Protein AF-X0SG18-F1 (afdb_monomer_lite)

Secondary structure (DSSP, 8-state):
-BPP-EEEEETTS-B-SEEEEEE--TT--BSSSSS-EEEEEEESTT-S-BPPBEEEEEEEE-SSS-S-SHHHHTT-EEEEEEEESTTS-PPP---SSPEE-BTTB-EEE--B-TT-EEEEEEEE---TT-----EEEEEEEEEEEPTTS-GGGT-TT--S-----SSSS--------TT-EEEE-SEEEE-STT-EEEESSEEEETTTTEEE-

Structure (mmCIF, N/CA/C/O backbone):
data_AF-X0SG18-F1
#
_entry.id   AF-X0SG18-F1
#
loop_
_atom_site.group_PDB
_atom_site.id
_atom_site.type_symbol
_atom_site.label_atom_id
_atom_site.label_alt_id
_atom_site.label_comp_id
_atom_site.label_asym_id
_atom_site.label_entity_id
_atom_site.label_seq_id
_atom_site.pdbx_PDB_ins_code
_atom_site.Cartn_x
_atom_site.Cartn_y
_atom_site.Cartn_z
_atom_site.occupancy
_atom_site.B_iso_or_equiv
_atom_site.auth_seq_id
_atom_site.auth_comp_id
_atom_site.auth_asym_id
_atom_site.auth_atom_id
_atom_site.pdbx_PDB_model_num
ATOM 1 N N . MET A 1 1 ? 12.700 -3.334 -23.159 1.00 61.75 1 MET A N 1
ATOM 2 C CA . MET A 1 1 ? 12.703 -3.306 -21.681 1.00 61.75 1 MET A CA 1
ATOM 3 C C . MET A 1 1 ? 11.422 -3.946 -21.188 1.00 61.75 1 MET A C 1
ATOM 5 O O . MET A 1 1 ? 10.389 -3.729 -21.818 1.00 61.75 1 MET A O 1
ATOM 9 N N . ALA A 1 2 ? 11.505 -4.768 -20.142 1.00 72.25 2 ALA A N 1
ATOM 10 C CA . ALA A 1 2 ? 10.365 -5.511 -19.614 1.00 72.25 2 ALA A CA 1
ATOM 11 C C . ALA A 1 2 ? 9.406 -4.600 -18.829 1.00 72.25 2 ALA A C 1
ATOM 13 O O . ALA A 1 2 ? 9.778 -3.511 -18.385 1.00 72.25 2 ALA A O 1
ATOM 14 N N . LEU A 1 3 ? 8.152 -5.031 -18.673 1.00 77.12 3 LEU A N 1
ATOM 15 C CA . LEU A 1 3 ? 7.194 -4.345 -17.804 1.00 77.12 3 LEU A CA 1
ATOM 16 C C . LEU A 1 3 ? 7.728 -4.284 -16.359 1.00 77.12 3 LEU A C 1
ATOM 18 O O . LEU A 1 3 ? 8.511 -5.157 -15.977 1.00 77.12 3 LEU A O 1
ATOM 22 N N . PRO A 1 4 ? 7.323 -3.280 -15.560 1.00 79.88 4 PRO A N 1
ATOM 23 C CA . PRO A 1 4 ? 7.651 -3.248 -14.144 1.00 79.88 4 PRO A CA 1
ATOM 24 C C . PRO A 1 4 ? 7.144 -4.507 -13.437 1.00 79.88 4 PRO A C 1
ATOM 26 O O . PRO A 1 4 ? 6.077 -5.026 -13.776 1.00 79.88 4 PRO A O 1
ATOM 29 N N . ILE A 1 5 ? 7.904 -4.990 -12.455 1.00 85.94 5 ILE A N 1
ATOM 30 C CA . ILE A 1 5 ? 7.612 -6.240 -11.738 1.00 85.94 5 ILE A CA 1
ATOM 31 C C . ILE A 1 5 ? 7.475 -5.910 -10.249 1.00 85.94 5 ILE A C 1
ATOM 33 O O . ILE A 1 5 ? 8.428 -6.095 -9.485 1.00 85.94 5 ILE A O 1
ATOM 37 N N . PRO A 1 6 ? 6.325 -5.355 -9.831 1.00 87.75 6 PRO A N 1
ATOM 38 C CA . PRO A 1 6 ? 6.132 -4.938 -8.457 1.00 87.75 6 PRO A CA 1
ATOM 39 C C . PRO A 1 6 ? 5.965 -6.148 -7.537 1.00 87.75 6 PRO A C 1
ATOM 41 O O . PRO A 1 6 ? 5.190 -7.060 -7.826 1.00 87.75 6 PRO A O 1
ATOM 44 N N . ALA A 1 7 ? 6.653 -6.134 -6.401 1.00 89.75 7 ALA A N 1
ATOM 45 C CA . ALA A 1 7 ? 6.453 -7.122 -5.349 1.00 89.75 7 ALA A CA 1
ATOM 46 C C . ALA A 1 7 ? 6.804 -6.542 -3.978 1.00 89.75 7 ALA A C 1
ATOM 48 O O . ALA A 1 7 ? 7.758 -5.773 -3.832 1.00 89.75 7 ALA A O 1
ATOM 49 N N . PHE A 1 8 ? 6.030 -6.927 -2.967 1.00 93.44 8 PHE A N 1
ATOM 50 C CA . PHE A 1 8 ? 6.293 -6.550 -1.587 1.00 93.44 8 PHE A CA 1
ATOM 51 C C . PHE A 1 8 ? 7.162 -7.599 -0.903 1.00 93.44 8 PHE A C 1
ATOM 53 O O . PHE A 1 8 ? 7.010 -8.801 -1.124 1.00 93.44 8 PHE A O 1
ATOM 60 N N . TYR A 1 9 ? 8.057 -7.126 -0.047 1.00 94.50 9 TYR A N 1
ATOM 61 C CA . TYR A 1 9 ? 8.973 -7.948 0.723 1.00 94.50 9 TYR A CA 1
ATOM 62 C C . TYR A 1 9 ? 9.027 -7.480 2.171 1.00 94.50 9 TYR A C 1
ATOM 64 O O . TYR A 1 9 ? 8.959 -6.284 2.463 1.00 94.50 9 TYR A O 1
ATOM 72 N N . THR A 1 10 ? 9.222 -8.419 3.088 1.00 94.56 10 THR A N 1
ATOM 73 C CA . THR A 1 10 ? 9.660 -8.106 4.447 1.00 94.56 10 THR A CA 1
ATOM 74 C C . THR A 1 10 ? 11.052 -7.468 4.412 1.00 94.56 10 THR A C 1
ATOM 76 O O . THR A 1 10 ? 11.812 -7.611 3.450 1.00 94.56 10 THR A O 1
ATOM 79 N N . THR A 1 11 ? 11.450 -6.810 5.498 1.00 89.94 11 THR A N 1
ATOM 80 C CA . THR A 1 11 ? 12.815 -6.267 5.637 1.00 89.94 11 THR A CA 1
ATOM 81 C C . THR A 1 11 ? 13.903 -7.348 5.620 1.00 89.94 11 THR A C 1
ATOM 83 O O . THR A 1 11 ? 15.059 -7.048 5.327 1.00 89.94 11 THR A O 1
ATOM 86 N N . THR A 1 12 ? 13.530 -8.606 5.878 1.00 90.75 12 THR A N 1
ATOM 87 C CA . THR A 1 12 ? 14.398 -9.790 5.800 1.00 90.75 12 THR A CA 1
ATOM 88 C C . THR A 1 12 ? 14.463 -10.425 4.406 1.00 90.75 12 THR A C 1
ATOM 90 O O . THR A 1 12 ? 15.238 -11.357 4.214 1.00 90.75 12 THR A O 1
ATOM 93 N N . GLY A 1 13 ? 13.688 -9.932 3.433 1.00 88.94 13 GLY A N 1
ATOM 94 C CA . GLY A 1 13 ? 13.724 -10.396 2.042 1.00 88.94 13 GLY A CA 1
ATOM 95 C C . GLY A 1 13 ? 12.763 -11.538 1.700 1.00 88.94 13 GLY A C 1
ATOM 96 O O . GLY A 1 13 ? 12.881 -12.113 0.621 1.00 88.94 13 GLY A O 1
ATOM 97 N N . ALA A 1 14 ? 11.803 -11.868 2.568 1.00 92.12 14 ALA A N 1
ATOM 98 C CA . ALA A 1 14 ? 10.721 -12.793 2.226 1.00 92.12 14 ALA A CA 1
ATOM 99 C C . ALA A 1 14 ? 9.610 -12.055 1.466 1.00 92.12 14 ALA A C 1
ATOM 101 O O . ALA A 1 14 ? 9.321 -10.905 1.787 1.00 92.12 14 ALA A O 1
ATOM 102 N N . ILE A 1 15 ? 8.979 -12.703 0.482 1.00 90.88 15 ILE A N 1
ATOM 103 C CA . ILE A 1 15 ? 7.820 -12.132 -0.222 1.00 90.88 15 ILE A CA 1
ATOM 104 C C . ILE A 1 15 ? 6.680 -11.923 0.782 1.00 90.88 15 ILE A C 1
ATOM 106 O O . ILE A 1 15 ? 6.397 -12.799 1.597 1.00 90.88 15 ILE A O 1
ATOM 110 N N . LEU A 1 16 ? 6.032 -10.764 0.708 1.00 90.00 16 LEU A N 1
ATOM 111 C CA . LEU A 1 16 ? 4.921 -10.372 1.566 1.00 90.00 16 LEU A CA 1
ATOM 112 C C . LEU A 1 16 ? 3.663 -10.173 0.713 1.00 90.00 16 LEU A C 1
ATOM 114 O O . LEU A 1 16 ? 3.532 -9.165 0.033 1.00 90.00 16 LEU A O 1
ATOM 118 N N . THR A 1 17 ? 2.727 -11.115 0.737 1.00 82.38 17 THR A N 1
ATOM 119 C CA . THR A 1 17 ? 1.429 -10.972 0.046 1.00 82.38 17 THR A CA 1
ATOM 120 C C . THR A 1 17 ? 0.312 -10.533 0.985 1.00 82.38 17 THR A C 1
ATOM 122 O O . THR A 1 17 ? -0.617 -9.848 0.564 1.00 82.38 17 THR A O 1
ATOM 125 N N . GLU A 1 18 ? 0.440 -10.884 2.260 1.00 86.38 18 GLU A N 1
ATOM 126 C CA . GLU A 1 18 ? -0.589 -10.745 3.283 1.00 86.38 18 GLU A CA 1
ATOM 127 C C . GLU A 1 18 ? 0.026 -10.310 4.608 1.00 86.38 18 GLU A C 1
ATOM 129 O O . GLU A 1 18 ? 1.188 -10.613 4.910 1.00 86.38 18 GLU A O 1
ATOM 134 N N . LYS A 1 19 ? -0.755 -9.582 5.40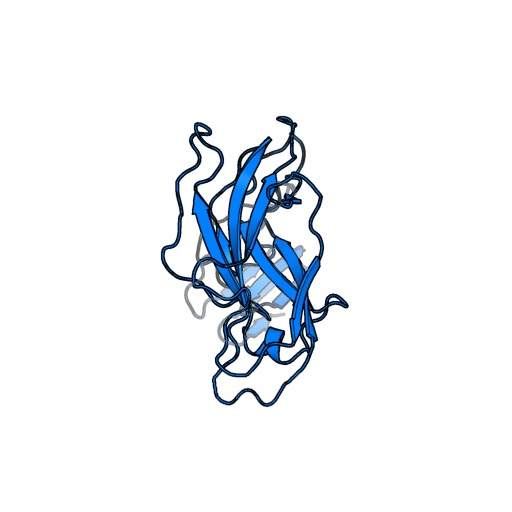5 1.00 89.75 19 LYS A N 1
ATOM 135 C CA . LYS A 1 19 ? -0.358 -9.148 6.733 1.00 89.75 19 LYS A CA 1
ATOM 136 C C . LYS A 1 19 ? -1.507 -9.280 7.727 1.00 89.75 19 LYS A C 1
ATOM 138 O O . LYS A 1 19 ? -2.531 -8.624 7.603 1.00 89.75 19 LYS A O 1
ATOM 143 N N . VAL A 1 20 ? -1.232 -10.022 8.798 1.00 90.75 20 VAL A N 1
ATOM 144 C CA . VAL A 1 20 ? -2.095 -10.142 9.977 1.00 90.75 20 VAL A CA 1
ATOM 145 C C . VAL A 1 20 ? -1.601 -9.210 11.086 1.00 90.75 20 VAL A C 1
ATOM 147 O O . VAL A 1 20 ? -0.421 -9.252 11.470 1.00 90.75 20 VAL A O 1
ATOM 150 N N . PHE A 1 21 ? -2.492 -8.367 11.610 1.00 87.12 21 PHE A N 1
ATOM 151 C CA . PHE A 1 21 ? -2.275 -7.583 12.832 1.00 87.12 21 PHE A CA 1
ATOM 152 C C . PHE A 1 21 ? -2.919 -8.203 14.081 1.00 87.12 21 PHE A C 1
ATOM 154 O O . PHE A 1 21 ? -2.595 -7.770 15.189 1.00 87.12 21 PHE A O 1
ATOM 161 N N . GLY A 1 22 ? -3.729 -9.253 13.919 1.00 84.94 22 GLY A N 1
ATOM 162 C CA . GLY A 1 22 ? -4.434 -9.911 15.020 1.00 84.94 22 GLY A CA 1
ATOM 163 C C . GLY A 1 22 ? -5.643 -9.098 15.476 1.00 84.94 22 GLY A C 1
ATOM 164 O O . GLY A 1 22 ? -6.079 -8.189 14.771 1.00 84.94 22 GLY A O 1
ATOM 165 N N . SER A 1 23 ? -6.162 -9.409 16.663 1.00 85.56 23 SER A N 1
ATOM 166 C CA . SER A 1 23 ? -7.215 -8.615 17.301 1.00 85.56 23 SER A CA 1
ATOM 167 C C . SER A 1 23 ? -6.719 -7.205 17.624 1.00 85.56 23 SER A C 1
ATOM 169 O O . SER A 1 23 ? -5.645 -7.021 18.221 1.00 85.56 23 SER A O 1
ATOM 171 N N . VAL A 1 24 ? -7.506 -6.206 17.233 1.00 84.56 24 VAL A N 1
ATOM 172 C CA . VAL A 1 24 ? -7.205 -4.788 17.441 1.00 84.56 24 VAL A CA 1
ATOM 173 C C . VAL A 1 24 ? -8.354 -4.146 18.201 1.00 84.56 24 VAL A C 1
ATOM 175 O O . VA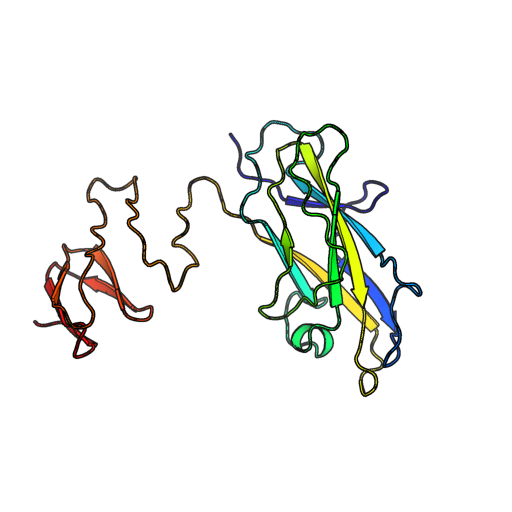L A 1 24 ? -9.486 -4.171 17.742 1.00 84.56 24 VAL A O 1
ATOM 178 N N . GLN A 1 25 ? -8.058 -3.552 19.357 1.00 86.25 25 GLN A N 1
ATOM 179 C CA . GLN A 1 25 ? -9.067 -2.852 20.147 1.00 86.25 25 GLN A CA 1
ATOM 180 C C . GLN A 1 25 ? -9.339 -1.456 19.582 1.00 86.25 25 GLN A C 1
ATOM 182 O O . GLN A 1 25 ? -8.444 -0.809 19.032 1.00 86.25 25 GLN A O 1
ATOM 187 N N . ALA A 1 26 ? -10.561 -0.965 19.779 1.00 88.19 26 ALA A N 1
ATOM 188 C CA . ALA A 1 26 ? -10.957 0.387 19.405 1.00 88.19 26 ALA A CA 1
ATOM 189 C C . ALA A 1 26 ? -9.987 1.443 19.967 1.00 88.19 26 ALA A C 1
ATOM 191 O O . ALA A 1 26 ? -9.642 1.439 21.150 1.00 88.19 26 ALA A O 1
ATOM 192 N N . GLY A 1 27 ? -9.534 2.357 19.108 1.00 86.56 27 GLY A N 1
ATOM 193 C CA . GLY A 1 27 ? -8.576 3.404 19.467 1.00 86.56 27 GLY A CA 1
ATOM 194 C C . GLY A 1 27 ? -7.129 2.941 19.697 1.00 86.56 27 GLY A C 1
ATOM 195 O O . GLY A 1 27 ? -6.267 3.792 19.935 1.00 86.56 27 GLY A O 1
ATOM 196 N N . GLU A 1 28 ? -6.822 1.642 19.610 1.00 87.56 28 GLU A 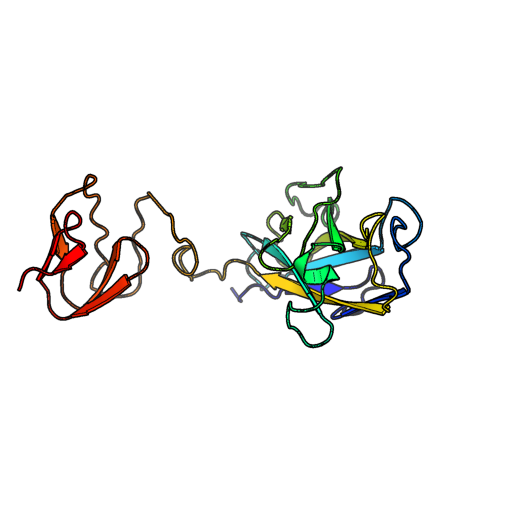N 1
ATOM 197 C CA . GLU A 1 28 ? -5.455 1.134 19.748 1.00 87.56 28 GLU A CA 1
ATOM 198 C C . GLU A 1 28 ? -4.741 0.971 18.406 1.00 87.56 28 GLU A C 1
ATOM 200 O O . GLU A 1 28 ? -5.278 0.436 17.443 1.00 87.56 28 GLU A O 1
ATOM 205 N N . TYR A 1 29 ? -3.461 1.345 18.360 1.00 88.38 29 TYR A N 1
ATOM 206 C CA . TYR A 1 29 ? -2.627 1.102 17.185 1.00 88.38 29 TYR A CA 1
ATOM 207 C C . TYR A 1 29 ? -2.024 -0.305 17.194 1.00 88.38 29 TYR A C 1
ATOM 209 O O . TYR A 1 29 ? -1.495 -0.761 18.215 1.00 88.38 29 TYR A O 1
ATOM 217 N N . LYS A 1 30 ? -1.985 -0.950 16.022 1.00 89.31 30 LYS A N 1
ATOM 218 C CA . LYS A 1 30 ? -1.178 -2.161 15.792 1.00 89.31 30 LYS A CA 1
ATOM 219 C C . LYS A 1 30 ? -0.231 -1.982 14.602 1.00 89.31 30 LYS A C 1
ATOM 221 O O . LYS A 1 30 ? -0.674 -1.531 13.549 1.00 89.31 30 LYS A O 1
ATOM 226 N N . PRO A 1 31 ? 1.056 -2.356 14.723 1.00 88.00 31 PRO A N 1
ATOM 227 C CA . PRO A 1 31 ? 1.735 -2.760 15.957 1.00 88.00 31 PRO A CA 1
ATOM 228 C C . PRO A 1 31 ? 1.743 -1.630 16.999 1.00 88.00 31 PRO A C 1
ATOM 230 O O . PRO A 1 31 ? 1.627 -0.458 16.647 1.00 88.00 31 PRO A O 1
ATOM 233 N N . ALA A 1 32 ? 1.868 -1.991 18.279 1.00 77.75 32 ALA A N 1
ATOM 234 C CA . ALA A 1 32 ? 1.930 -1.010 19.358 1.00 77.75 32 ALA A CA 1
ATOM 235 C C . ALA A 1 32 ? 3.154 -0.095 19.170 1.00 77.75 32 ALA A C 1
ATOM 237 O O . ALA A 1 32 ? 4.277 -0.570 18.998 1.00 77.75 32 ALA A O 1
ATOM 238 N N . GLY A 1 33 ? 2.925 1.219 19.194 1.00 68.75 33 GLY A N 1
ATOM 239 C CA . GLY A 1 33 ? 3.929 2.236 18.875 1.00 68.75 33 GLY A CA 1
ATOM 240 C C . GLY A 1 33 ? 3.625 2.982 17.572 1.00 68.75 33 GLY A C 1
ATOM 241 O O . GLY A 1 33 ? 2.833 2.553 16.740 1.00 68.75 33 GLY A O 1
ATOM 242 N N . SER A 1 34 ? 4.239 4.151 17.388 1.00 67.75 34 SER A N 1
ATOM 243 C CA . SER A 1 34 ? 3.931 5.031 16.251 1.00 67.75 34 SER A CA 1
ATOM 244 C C . SER A 1 34 ? 4.645 4.651 14.951 1.00 67.75 34 SER A C 1
ATOM 246 O O . SER A 1 34 ? 4.333 5.227 13.910 1.00 67.75 34 SER A O 1
ATOM 248 N N . SER A 1 35 ? 5.590 3.708 14.985 1.00 83.56 35 SER A N 1
ATOM 249 C CA . SER A 1 35 ? 6.456 3.403 13.838 1.00 83.56 35 SER A CA 1
ATOM 250 C C . SER A 1 35 ? 5.783 2.549 12.764 1.00 83.56 35 SER A C 1
ATOM 252 O O . SER A 1 35 ? 6.157 2.663 11.601 1.00 83.56 35 SER A O 1
ATOM 254 N N . GLY A 1 36 ? 4.772 1.749 13.120 1.00 91.81 36 GLY A N 1
ATOM 255 C CA . GLY A 1 36 ? 4.142 0.793 12.206 1.00 91.81 36 GLY A CA 1
ATOM 256 C C . GLY A 1 36 ? 5.021 -0.426 11.892 1.00 91.81 36 GLY A C 1
ATOM 257 O O . GLY A 1 36 ? 6.147 -0.555 12.368 1.00 91.81 36 GLY A O 1
ATOM 258 N N . TYR A 1 37 ? 4.475 -1.349 11.108 1.00 94.06 37 TYR A N 1
ATOM 259 C CA . TYR A 1 37 ? 5.167 -2.504 10.550 1.00 94.06 37 TYR A CA 1
ATOM 260 C C . TYR A 1 37 ? 5.893 -2.107 9.263 1.00 94.06 37 TYR A C 1
ATOM 262 O O . TYR A 1 37 ? 5.257 -1.623 8.328 1.00 94.06 37 TYR A O 1
ATOM 270 N N . GLU A 1 38 ? 7.208 -2.316 9.227 1.00 94.88 38 GLU A N 1
ATOM 271 C CA . GLU A 1 38 ? 8.076 -1.974 8.097 1.00 94.88 38 GLU A CA 1
ATOM 272 C C . GLU A 1 38 ? 8.121 -3.089 7.042 1.00 94.88 38 GLU A C 1
ATOM 274 O O . GLU A 1 38 ? 8.288 -4.268 7.365 1.00 94.88 38 GLU A O 1
ATOM 279 N N . PHE A 1 39 ? 8.030 -2.704 5.770 1.00 94.94 39 PHE A N 1
ATOM 280 C CA . PHE A 1 39 ? 8.172 -3.580 4.607 1.00 94.94 39 PHE A CA 1
ATOM 281 C C . PHE A 1 39 ? 8.684 -2.786 3.395 1.00 94.94 39 PHE A C 1
ATOM 283 O O . PHE A 1 39 ? 8.852 -1.567 3.451 1.00 94.94 39 PHE A O 1
ATOM 290 N N . ARG A 1 40 ? 8.983 -3.472 2.291 1.00 95.12 40 ARG A N 1
ATOM 291 C CA . ARG A 1 40 ? 9.572 -2.875 1.084 1.00 95.12 40 ARG A CA 1
ATOM 292 C C . ARG A 1 40 ? 8.748 -3.204 -0.146 1.00 95.12 40 ARG A C 1
ATOM 294 O O . ARG A 1 40 ? 8.381 -4.356 -0.341 1.00 95.12 40 ARG A O 1
ATOM 301 N N . LEU A 1 41 ? 8.513 -2.211 -0.997 1.00 94.06 41 LEU A N 1
ATOM 302 C CA . LEU A 1 41 ? 7.992 -2.402 -2.349 1.00 94.06 41 LEU A CA 1
ATOM 303 C C . LEU A 1 41 ? 9.158 -2.335 -3.333 1.00 94.06 41 LEU A C 1
ATOM 305 O O . LEU A 1 41 ? 9.761 -1.274 -3.484 1.00 94.06 41 LEU A O 1
ATOM 309 N N . TYR A 1 42 ? 9.468 -3.455 -3.980 1.00 93.19 42 TYR A N 1
ATOM 310 C CA . TYR A 1 42 ? 10.507 -3.556 -5.003 1.00 93.19 42 TYR A CA 1
ATOM 311 C C . TYR A 1 42 ? 9.918 -3.479 -6.407 1.00 93.19 42 TYR A C 1
ATOM 313 O O . TYR A 1 42 ? 8.829 -4.000 -6.656 1.00 93.19 42 TYR A O 1
ATOM 321 N N . ASN A 1 43 ? 10.706 -2.937 -7.332 1.00 90.38 43 ASN A N 1
ATOM 322 C CA . ASN A 1 43 ? 10.537 -3.161 -8.761 1.00 90.38 43 ASN A CA 1
ATOM 323 C C . ASN A 1 43 ? 11.601 -4.153 -9.249 1.00 90.38 43 ASN A C 1
ATOM 325 O O . ASN A 1 43 ? 12.763 -3.782 -9.376 1.00 90.38 43 ASN A O 1
ATOM 329 N N . ALA A 1 44 ? 11.220 -5.403 -9.515 1.00 86.75 44 ALA A N 1
ATOM 330 C CA . ALA A 1 44 ? 12.116 -6.454 -10.010 1.00 86.75 44 ALA A CA 1
ATOM 331 C C . ALA A 1 44 ? 13.378 -6.652 -9.137 1.00 86.75 44 ALA A C 1
ATOM 333 O O . ALA A 1 44 ? 14.493 -6.317 -9.542 1.00 86.75 44 ALA A O 1
ATOM 334 N N . ILE A 1 45 ? 13.210 -7.205 -7.927 1.00 85.94 45 ILE A N 1
ATOM 335 C CA . ILE A 1 45 ? 14.322 -7.429 -6.986 1.00 85.94 45 ILE A CA 1
ATOM 336 C C . ILE A 1 45 ? 15.495 -8.165 -7.660 1.00 85.94 45 ILE A C 1
ATOM 338 O O . ILE A 1 45 ? 15.318 -9.211 -8.283 1.00 85.94 45 ILE A O 1
ATOM 342 N N . GLY A 1 46 ? 16.700 -7.600 -7.555 1.00 82.12 46 GLY A N 1
ATOM 343 C CA . GLY A 1 46 ? 17.912 -8.194 -8.128 1.00 82.12 46 GLY A CA 1
ATOM 344 C C . GLY A 1 46 ? 18.010 -8.158 -9.660 1.00 82.12 46 GLY A C 1
ATOM 345 O O . GLY A 1 46 ? 18.887 -8.821 -10.208 1.00 82.12 46 GLY A O 1
ATOM 346 N N . SER A 1 47 ? 17.152 -7.402 -10.355 1.00 79.44 47 SER A N 1
ATOM 347 C CA . SER A 1 47 ? 17.180 -7.255 -11.815 1.00 79.44 47 SER A CA 1
ATOM 348 C C . SER A 1 47 ? 17.227 -5.790 -12.253 1.00 79.44 47 SER A C 1
ATOM 350 O O . SER A 1 47 ? 16.609 -4.916 -11.651 1.00 79.44 47 SER A O 1
ATOM 352 N N . THR A 1 48 ? 17.926 -5.519 -13.354 1.00 78.69 48 THR A N 1
ATOM 353 C CA . THR A 1 48 ? 17.996 -4.197 -14.003 1.00 78.69 48 THR A CA 1
ATOM 354 C C . THR A 1 48 ? 17.220 -4.142 -15.323 1.00 78.69 48 THR A C 1
ATOM 356 O O . THR A 1 48 ? 17.259 -3.134 -16.024 1.00 78.69 48 THR A O 1
ATOM 359 N N . GLU A 1 49 ? 16.513 -5.215 -15.684 1.00 81.94 49 GLU A N 1
ATOM 360 C CA . GLU A 1 49 ? 15.902 -5.375 -17.013 1.00 81.94 49 GLU A CA 1
ATOM 361 C C . GLU A 1 49 ? 14.448 -4.870 -17.104 1.00 81.94 49 GLU A C 1
ATOM 363 O O . GLU A 1 49 ? 13.830 -4.923 -18.179 1.00 81.94 49 GLU A O 1
ATOM 368 N N . SER A 1 50 ? 13.891 -4.365 -15.997 1.00 83.19 50 SER A N 1
ATOM 369 C CA . SER A 1 50 ? 12.536 -3.806 -15.948 1.00 83.19 50 SER A CA 1
ATOM 370 C C . SER A 1 50 ? 12.524 -2.294 -16.194 1.00 83.19 50 SER A C 1
ATOM 372 O O . SER A 1 50 ? 13.513 -1.590 -16.001 1.00 83.19 50 SER A O 1
ATOM 374 N N . ASN A 1 51 ? 11.391 -1.771 -16.650 1.00 84.19 51 ASN A N 1
ATOM 375 C CA . ASN A 1 51 ? 11.165 -0.329 -16.684 1.00 84.19 51 ASN A CA 1
ATOM 376 C C . ASN A 1 51 ? 10.910 0.216 -15.271 1.00 84.19 51 ASN A C 1
ATOM 378 O O . ASN A 1 51 ? 10.389 -0.496 -14.415 1.00 84.19 51 ASN A O 1
ATOM 382 N N . THR A 1 52 ? 11.190 1.503 -15.050 1.00 85.56 52 THR A N 1
ATOM 383 C CA . THR A 1 52 ? 10.791 2.222 -1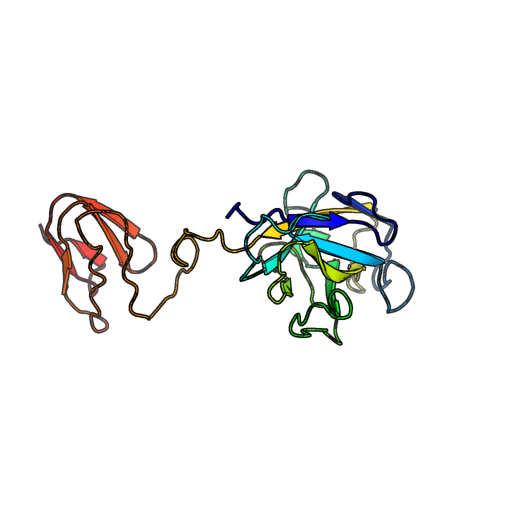3.830 1.00 85.56 52 THR A CA 1
ATOM 384 C C . THR A 1 52 ? 9.285 2.092 -13.583 1.00 85.56 52 THR A C 1
ATOM 386 O O . THR A 1 52 ? 8.483 2.338 -14.484 1.00 85.56 52 THR A O 1
ATOM 389 N N . MET A 1 53 ? 8.896 1.739 -12.356 1.00 83.88 53 MET A N 1
ATOM 390 C CA . MET A 1 53 ? 7.513 1.851 -11.897 1.00 83.88 53 MET A CA 1
ATOM 391 C C . MET A 1 53 ? 7.173 3.326 -11.724 1.00 83.88 53 MET A C 1
ATOM 393 O O . MET A 1 53 ? 7.793 3.988 -10.894 1.00 83.88 53 MET A O 1
ATOM 397 N N . THR A 1 54 ? 6.188 3.825 -12.465 1.00 83.50 54 THR A N 1
ATOM 398 C CA . THR A 1 54 ? 5.710 5.207 -12.344 1.00 83.50 54 THR A CA 1
ATOM 399 C C . THR A 1 54 ? 4.252 5.259 -11.908 1.00 83.50 54 THR A C 1
ATOM 401 O O . THR A 1 54 ? 3.510 4.282 -12.060 1.00 83.50 54 THR A O 1
ATOM 404 N N . SER A 1 55 ? 3.827 6.401 -11.357 1.00 79.69 55 SER A N 1
ATOM 405 C CA . SER A 1 55 ? 2.458 6.600 -10.840 1.00 79.69 55 SER A CA 1
ATOM 406 C C . SER A 1 55 ? 2.034 5.496 -9.863 1.00 79.69 55 SER A C 1
ATOM 408 O O . SER A 1 55 ? 0.949 4.925 -9.981 1.00 79.69 55 SER A O 1
ATOM 410 N N . VAL A 1 56 ? 2.922 5.151 -8.932 1.00 80.94 56 VAL A N 1
ATOM 411 C CA . VAL A 1 56 ? 2.743 3.999 -8.049 1.00 80.94 56 VAL A CA 1
ATOM 412 C C . VAL A 1 56 ? 1.680 4.307 -6.995 1.00 80.94 56 VAL A C 1
ATOM 414 O O . VAL A 1 56 ? 1.729 5.334 -6.312 1.00 80.94 56 VAL A O 1
ATOM 417 N N . LYS A 1 57 ? 0.714 3.401 -6.856 1.00 84.81 57 LYS A N 1
ATOM 418 C CA . LYS A 1 57 ? -0.335 3.453 -5.839 1.00 84.81 57 LYS A CA 1
ATOM 419 C C . LYS A 1 57 ? -0.296 2.183 -5.013 1.00 84.81 57 LYS A C 1
ATOM 421 O O . LYS A 1 57 ? -0.210 1.088 -5.563 1.00 84.81 57 LYS A O 1
ATOM 426 N N . VAL A 1 58 ? -0.371 2.336 -3.699 1.00 85.81 58 VAL A N 1
ATOM 427 C CA . VAL A 1 58 ? -0.433 1.236 -2.740 1.00 85.81 58 VAL A CA 1
ATOM 428 C C . VAL A 1 58 ? -1.788 1.270 -2.054 1.00 85.81 58 VAL A C 1
ATOM 430 O O . VAL A 1 58 ? -2.221 2.308 -1.553 1.00 85.81 58 VAL A O 1
ATOM 433 N N . SER A 1 59 ? -2.454 0.129 -2.022 1.00 86.31 59 SER A N 1
ATOM 434 C CA . SER A 1 59 ? -3.742 -0.055 -1.367 1.00 86.31 59 SER A CA 1
ATOM 435 C C . SER A 1 59 ? -3.778 -1.395 -0.647 1.00 86.31 59 SER A C 1
ATOM 437 O O . SER A 1 59 ? -2.806 -2.155 -0.654 1.00 86.31 59 SER A O 1
ATOM 439 N N . ILE A 1 60 ? -4.895 -1.657 0.016 1.00 86.00 60 ILE A N 1
ATOM 440 C CA . ILE A 1 60 ? -5.149 -2.921 0.694 1.00 86.00 60 ILE A CA 1
ATOM 441 C C . ILE A 1 60 ? -6.456 -3.529 0.196 1.00 86.00 60 ILE A C 1
ATOM 443 O O . ILE A 1 60 ? -7.313 -2.828 -0.352 1.00 86.00 60 ILE A O 1
ATOM 447 N N . ARG A 1 61 ? -6.586 -4.831 0.405 1.00 81.81 61 ARG A N 1
ATOM 448 C CA . ARG A 1 61 ? -7.823 -5.604 0.305 1.00 81.81 61 ARG A CA 1
ATOM 449 C C . ARG A 1 61 ? -7.964 -6.441 1.572 1.00 81.81 61 ARG A C 1
ATOM 451 O O . ARG A 1 61 ? -6.972 -6.586 2.288 1.00 81.81 61 ARG A O 1
ATOM 458 N N . ASP A 1 62 ? -9.153 -6.945 1.844 1.00 80.94 62 ASP A N 1
ATOM 459 C CA . ASP A 1 62 ? -9.341 -7.995 2.854 1.00 80.94 62 ASP A CA 1
ATOM 460 C C . ASP A 1 62 ? -8.595 -9.290 2.475 1.00 80.94 62 ASP A C 1
ATOM 462 O O . ASP A 1 62 ? -7.844 -9.344 1.487 1.00 80.94 62 ASP A O 1
ATOM 466 N N . ASP A 1 63 ? -8.718 -10.302 3.327 1.00 81.25 63 ASP A N 1
ATOM 467 C CA . ASP A 1 63 ? -8.058 -11.599 3.203 1.00 81.25 63 ASP A CA 1
ATOM 468 C C . ASP A 1 63 ? -8.495 -12.365 1.944 1.00 81.25 63 ASP A C 1
ATOM 470 O O . ASP A 1 63 ? -7.685 -13.087 1.354 1.00 81.25 63 ASP A O 1
ATOM 474 N N . ASP A 1 64 ? -9.722 -12.149 1.459 1.00 79.94 64 ASP A N 1
ATOM 475 C CA . ASP A 1 64 ? -10.235 -12.778 0.237 1.00 79.94 64 ASP A CA 1
ATOM 476 C C . ASP A 1 64 ? -9.999 -11.947 -1.046 1.00 79.94 64 ASP A C 1
ATOM 478 O O . ASP A 1 64 ? -10.086 -12.465 -2.167 1.00 79.94 64 ASP A O 1
ATOM 482 N N . GLY A 1 65 ? -9.570 -10.689 -0.901 1.00 75.00 65 GLY A N 1
ATOM 483 C CA . GLY A 1 65 ? -9.259 -9.772 -1.997 1.00 75.00 65 GLY A CA 1
ATOM 484 C C . GLY A 1 65 ? -10.387 -8.787 -2.350 1.00 75.00 65 GLY A C 1
ATOM 485 O O . GLY A 1 65 ? -10.210 -7.967 -3.265 1.00 75.00 65 GLY A O 1
ATOM 486 N N . GLY A 1 66 ? -11.511 -8.850 -1.645 1.00 74.88 66 GLY A N 1
ATOM 487 C CA . GLY A 1 66 ? -12.601 -7.891 -1.572 1.00 74.88 66 GLY A CA 1
ATOM 488 C C . GLY A 1 66 ? -12.285 -6.572 -0.849 1.00 74.88 66 GLY A C 1
ATOM 489 O O . GLY A 1 66 ? -11.141 -6.114 -0.735 1.00 74.88 66 GLY A O 1
ATOM 490 N N . THR A 1 67 ? -13.362 -5.859 -0.505 1.00 82.12 67 THR A N 1
ATOM 491 C CA . THR A 1 67 ? -13.325 -4.539 0.169 1.00 82.12 67 THR A CA 1
ATOM 492 C C . THR A 1 67 ? -14.533 -4.312 1.078 1.00 82.12 67 THR A C 1
ATOM 494 O O . THR A 1 67 ? -14.886 -3.163 1.335 1.00 82.12 67 THR A O 1
ATOM 497 N N . ASP A 1 68 ? -15.240 -5.368 1.449 1.00 82.12 68 ASP A N 1
ATOM 498 C CA . ASP A 1 68 ? -16.506 -5.322 2.183 1.00 82.12 68 ASP A CA 1
ATOM 499 C C . ASP A 1 68 ? -16.318 -5.390 3.697 1.00 82.12 68 ASP A C 1
ATOM 501 O O . ASP A 1 68 ? -17.197 -4.957 4.440 1.00 82.12 68 ASP A O 1
ATOM 505 N N . GLU A 1 69 ? -15.141 -5.816 4.147 1.00 86.19 69 GLU A N 1
ATOM 506 C CA . GLU A 1 69 ? -14.723 -5.681 5.534 1.00 86.19 69 GLU A CA 1
ATOM 507 C C . GLU A 1 69 ? -14.750 -4.215 6.004 1.00 86.19 69 GLU A C 1
ATOM 509 O O . GLU A 1 69 ? -14.226 -3.301 5.349 1.00 86.19 69 GLU A O 1
ATOM 514 N N . VAL A 1 70 ? -15.340 -3.973 7.180 1.00 88.50 70 VAL A N 1
ATOM 515 C CA . VAL A 1 70 ? -15.614 -2.617 7.697 1.00 88.50 70 VAL A CA 1
ATOM 516 C C . VAL A 1 70 ? -14.328 -1.812 7.841 1.00 88.50 70 VAL A C 1
ATOM 518 O O . VAL A 1 70 ? -14.275 -0.633 7.483 1.00 88.50 70 VAL A O 1
ATOM 521 N N . TRP A 1 71 ? -13.259 -2.448 8.302 1.00 88.44 71 TRP A N 1
ATOM 522 C CA . TRP A 1 71 ? -11.951 -1.829 8.466 1.00 88.44 71 TRP A CA 1
ATOM 523 C C . TRP A 1 71 ? -11.268 -1.479 7.126 1.00 88.44 71 TRP A C 1
ATOM 525 O O . TRP A 1 71 ? -10.452 -0.547 7.082 1.00 88.44 71 TRP A O 1
ATOM 535 N N . VAL A 1 72 ? -11.632 -2.139 6.016 1.00 85.44 72 VAL A N 1
ATOM 536 C CA . VAL A 1 72 ? -11.219 -1.763 4.648 1.00 85.44 72 VAL A CA 1
ATOM 537 C C . VAL A 1 72 ? -12.044 -0.581 4.138 1.00 85.44 72 VAL A C 1
ATOM 539 O O . VAL A 1 72 ? -11.492 0.339 3.521 1.00 85.44 72 VAL A O 1
ATOM 542 N N . GLU A 1 73 ? -13.354 -0.575 4.392 1.00 87.00 73 GLU A N 1
ATOM 543 C CA . GLU A 1 73 ? -14.261 0.501 3.972 1.00 87.00 73 GLU A CA 1
ATOM 544 C C . GLU A 1 73 ? -14.005 1.813 4.716 1.00 87.00 73 GLU A C 1
ATOM 546 O O . GLU A 1 73 ? -14.008 2.888 4.111 1.00 87.00 73 GLU A O 1
ATOM 551 N N . GLN A 1 74 ? -13.742 1.722 6.017 1.00 88.12 74 GLN A N 1
ATOM 552 C CA . GLN A 1 74 ? -13.497 2.858 6.903 1.00 88.12 74 GLN A CA 1
ATOM 553 C C . GLN A 1 74 ? -12.018 3.261 6.993 1.00 88.12 74 GLN A C 1
ATOM 555 O O . GLN A 1 74 ? -11.668 4.177 7.739 1.00 88.12 74 GLN A O 1
ATOM 560 N N . HIS A 1 75 ? -11.140 2.610 6.224 1.00 91.12 75 HIS A N 1
ATOM 561 C CA . HIS A 1 75 ? -9.717 2.951 6.105 1.00 91.12 75 HIS A CA 1
ATOM 562 C C . HIS A 1 75 ? -8.945 2.877 7.431 1.00 91.12 75 HIS A C 1
ATOM 564 O O . HIS A 1 75 ? -8.148 3.765 7.749 1.00 91.12 75 HIS A O 1
ATOM 570 N N . TRP A 1 76 ? -9.167 1.824 8.220 1.00 92.69 76 TRP A N 1
ATOM 571 C CA . TRP A 1 76 ? -8.466 1.643 9.497 1.00 92.69 76 TRP A CA 1
ATOM 572 C C . TRP A 1 76 ? -6.976 1.377 9.293 1.00 92.69 76 TRP A C 1
ATOM 574 O O . TRP A 1 76 ? -6.153 1.755 10.130 1.00 92.69 76 TRP A O 1
ATOM 584 N N . ILE A 1 77 ? -6.600 0.760 8.170 1.00 93.69 77 ILE A N 1
ATOM 585 C CA . ILE A 1 77 ? -5.196 0.610 7.802 1.00 93.69 77 ILE A CA 1
ATOM 586 C C . ILE A 1 77 ? -4.656 1.935 7.279 1.00 93.69 77 ILE A C 1
ATOM 588 O O . ILE A 1 77 ? -5.239 2.597 6.424 1.00 93.69 77 ILE A O 1
ATOM 592 N N . GLN A 1 78 ? -3.490 2.315 7.782 1.00 95.12 78 GLN A N 1
ATOM 593 C CA . GLN A 1 78 ? -2.781 3.509 7.364 1.00 95.12 78 GLN A CA 1
ATOM 594 C C . GLN A 1 78 ? -1.373 3.137 6.919 1.00 95.12 78 GLN A C 1
ATOM 596 O O . GLN A 1 78 ? -0.697 2.348 7.583 1.00 95.12 78 GLN A O 1
ATOM 601 N N . ILE A 1 79 ? -0.912 3.739 5.825 1.00 95.38 79 ILE A N 1
ATOM 602 C CA . ILE A 1 79 ? 0.422 3.517 5.269 1.00 95.38 79 ILE A CA 1
ATOM 603 C C . ILE A 1 79 ? 1.143 4.856 5.127 1.00 95.38 79 ILE A C 1
ATOM 605 O O . ILE A 1 79 ? 0.528 5.880 4.825 1.00 95.38 79 ILE A O 1
ATOM 609 N N . LYS A 1 80 ? 2.456 4.859 5.340 1.00 94.62 80 LYS A N 1
ATOM 610 C CA . LYS A 1 80 ? 3.335 5.956 4.926 1.00 94.62 80 LYS A CA 1
ATOM 611 C C . LYS A 1 80 ? 4.513 5.440 4.117 1.00 94.62 80 LYS A C 1
ATOM 613 O O . LYS A 1 80 ? 4.996 4.329 4.353 1.00 94.62 80 LYS A O 1
ATOM 618 N N . SER A 1 81 ? 4.985 6.286 3.212 1.00 94.00 81 SER A N 1
ATOM 619 C CA . SER A 1 81 ? 6.259 6.102 2.522 1.00 94.00 81 SER A CA 1
ATOM 620 C C . SER A 1 81 ? 7.437 6.617 3.349 1.00 94.00 81 SER A C 1
ATOM 622 O O . SER A 1 81 ? 7.295 7.536 4.157 1.00 94.00 81 SER A O 1
ATOM 624 N N . SER A 1 82 ? 8.609 6.038 3.123 1.00 90.94 82 SER A N 1
ATOM 625 C CA . SER A 1 82 ? 9.905 6.493 3.614 1.00 90.94 82 SER A CA 1
ATOM 626 C C . SER A 1 82 ? 10.936 6.396 2.489 1.00 90.94 82 SER A C 1
ATOM 628 O O . SER A 1 82 ? 10.622 5.994 1.367 1.00 90.94 82 SER A O 1
ATOM 630 N N . SER A 1 83 ? 12.180 6.748 2.806 1.00 83.31 83 SER A N 1
ATOM 631 C CA . SER A 1 83 ? 13.316 6.674 1.897 1.00 83.31 83 SER A CA 1
ATOM 632 C C . SER A 1 83 ? 13.378 5.363 1.098 1.00 83.31 83 SER A C 1
ATOM 634 O O . SER A 1 83 ? 13.082 4.259 1.583 1.00 83.31 83 SER A O 1
ATOM 636 N N . GLY A 1 84 ? 13.786 5.511 -0.161 1.00 82.31 84 GLY A N 1
ATOM 637 C CA . GLY A 1 84 ? 14.133 4.393 -1.026 1.00 82.31 84 GLY A CA 1
ATOM 638 C C . GLY A 1 84 ? 15.467 3.754 -0.649 1.00 82.31 84 GLY A C 1
ATOM 639 O O . GLY A 1 84 ? 16.084 4.073 0.370 1.00 82.31 84 GLY A O 1
ATOM 640 N N . SER A 1 85 ? 15.929 2.849 -1.500 1.00 79.88 85 SER A N 1
ATOM 641 C CA . SER A 1 85 ? 17.281 2.297 -1.435 1.00 79.88 85 SER A CA 1
ATOM 642 C C . SER A 1 85 ? 18.349 3.397 -1.387 1.00 79.88 85 SER A C 1
ATOM 644 O O . SER A 1 85 ? 18.351 4.345 -2.176 1.00 79.88 85 SER A O 1
ATOM 646 N N . THR A 1 86 ? 19.287 3.277 -0.448 1.00 76.62 86 THR A N 1
ATOM 647 C CA . THR A 1 86 ? 20.376 4.243 -0.273 1.00 76.62 86 THR A CA 1
ATOM 648 C C . THR A 1 86 ? 21.251 4.316 -1.526 1.00 76.62 86 THR A C 1
ATOM 650 O O . THR A 1 86 ? 21.757 3.298 -1.986 1.00 76.62 86 THR A O 1
ATOM 653 N N . GLY A 1 87 ? 21.484 5.524 -2.049 1.00 71.31 87 GLY A N 1
ATOM 654 C CA . GLY A 1 87 ? 22.391 5.747 -3.184 1.00 71.31 87 GLY A CA 1
ATOM 655 C C . GLY A 1 87 ? 21.795 5.472 -4.570 1.00 71.31 87 GLY A C 1
ATOM 656 O O . GLY A 1 87 ? 22.498 5.641 -5.560 1.00 71.31 87 GLY A O 1
ATOM 657 N N . SER A 1 88 ? 20.510 5.120 -4.656 1.00 72.38 88 SER A N 1
ATOM 658 C CA . SER A 1 88 ? 19.801 4.853 -5.919 1.00 72.38 88 SER A CA 1
ATOM 659 C C . SER A 1 88 ? 19.449 6.103 -6.733 1.00 72.38 88 SER A C 1
ATOM 661 O O . SER A 1 88 ? 19.014 6.004 -7.878 1.00 72.38 88 SER A O 1
ATOM 663 N N . GLY A 1 89 ? 19.585 7.296 -6.143 1.00 71.06 89 GLY A N 1
ATOM 664 C CA . GLY A 1 89 ? 19.155 8.549 -6.770 1.00 71.06 89 GLY A CA 1
ATOM 665 C C . GLY A 1 89 ? 17.633 8.692 -6.890 1.00 71.06 89 GLY A C 1
ATOM 666 O O . GLY A 1 89 ? 17.163 9.611 -7.559 1.00 71.06 89 GLY A O 1
ATOM 667 N N . ILE A 1 90 ? 16.861 7.810 -6.245 1.00 82.00 90 ILE A N 1
ATOM 668 C CA . ILE A 1 90 ? 15.407 7.931 -6.145 1.00 82.00 90 ILE A CA 1
ATOM 669 C C . ILE A 1 90 ? 15.061 9.218 -5.401 1.00 82.00 90 ILE A C 1
ATOM 671 O O . ILE A 1 90 ? 15.607 9.494 -4.332 1.00 82.00 90 ILE A O 1
ATOM 675 N N . ILE A 1 91 ? 14.120 9.985 -5.957 1.00 81.56 91 ILE A N 1
ATOM 676 C CA . ILE A 1 91 ? 13.568 11.158 -5.281 1.00 81.56 91 ILE A CA 1
ATOM 677 C C . ILE A 1 91 ? 12.911 10.697 -3.979 1.00 81.56 91 ILE A C 1
ATOM 679 O O . ILE A 1 91 ? 12.027 9.827 -3.973 1.00 81.56 91 ILE A O 1
ATOM 683 N N . ASP A 1 92 ? 13.371 11.289 -2.882 1.00 80.56 92 ASP A N 1
ATOM 684 C CA . ASP A 1 92 ? 12.796 11.053 -1.570 1.00 80.56 92 ASP A CA 1
ATOM 685 C C . ASP A 1 92 ? 11.388 11.656 -1.513 1.00 80.56 92 ASP A C 1
ATOM 687 O O . ASP A 1 92 ? 11.187 12.839 -1.789 1.00 80.56 92 ASP A O 1
ATOM 691 N N . ASP A 1 93 ? 10.416 10.815 -1.182 1.00 82.38 93 ASP A N 1
ATOM 692 C CA . ASP A 1 93 ? 9.010 11.175 -1.005 1.00 82.38 93 ASP A CA 1
ATOM 693 C C . ASP A 1 93 ? 8.523 10.824 0.407 1.00 82.38 93 ASP A C 1
ATOM 695 O O . ASP A 1 93 ? 7.319 10.669 0.631 1.00 82.38 93 ASP A O 1
ATOM 699 N N . ALA A 1 94 ? 9.463 10.649 1.344 1.00 88.62 94 ALA A N 1
ATOM 700 C CA . ALA A 1 94 ? 9.177 10.225 2.698 1.00 88.62 94 ALA A CA 1
ATOM 701 C C . ALA A 1 94 ? 8.082 11.084 3.334 1.00 88.62 94 ALA A C 1
ATOM 703 O O . ALA A 1 94 ? 8.118 12.318 3.345 1.00 88.62 94 ALA A O 1
ATOM 704 N N . GLN A 1 95 ? 7.100 10.401 3.911 1.00 90.12 95 GLN A N 1
ATOM 705 C CA . GLN A 1 95 ? 5.952 11.022 4.542 1.00 90.12 95 GLN A CA 1
ATOM 706 C C . GLN A 1 95 ? 6.122 10.992 6.055 1.00 90.12 95 GLN A C 1
ATOM 708 O O . GLN A 1 95 ? 6.418 9.964 6.665 1.00 90.12 95 GLN A O 1
ATOM 713 N N . THR A 1 96 ? 5.878 12.133 6.689 1.00 89.38 96 THR A N 1
ATOM 714 C CA . THR A 1 96 ? 5.917 12.248 8.151 1.00 89.38 96 THR A CA 1
ATOM 715 C C . THR A 1 96 ? 4.643 11.719 8.810 1.00 89.38 96 THR A C 1
ATOM 717 O O . THR A 1 96 ? 4.666 11.362 9.988 1.00 89.38 96 THR A O 1
ATOM 720 N N . VAL A 1 97 ? 3.543 11.625 8.055 1.00 91.81 97 VAL A N 1
ATOM 721 C CA . VAL A 1 97 ? 2.213 11.246 8.544 1.00 91.81 97 VAL A CA 1
ATOM 722 C C . VAL A 1 97 ? 1.719 9.992 7.826 1.00 91.81 97 VAL A C 1
ATOM 724 O O . VAL A 1 97 ? 1.896 9.836 6.621 1.00 91.81 97 VAL A O 1
ATOM 727 N N . PHE A 1 98 ? 1.079 9.102 8.583 1.00 94.56 98 PHE A N 1
ATOM 728 C CA . PHE A 1 98 ? 0.377 7.941 8.046 1.00 94.56 98 PHE A CA 1
ATOM 729 C C . PHE A 1 98 ? -0.893 8.361 7.306 1.00 94.56 98 PHE A C 1
ATOM 731 O O . PHE A 1 98 ? -1.723 9.091 7.846 1.00 94.56 98 PHE A O 1
ATOM 738 N N . THR A 1 99 ? -1.055 7.862 6.085 1.00 94.50 99 THR A N 1
ATOM 739 C CA . THR A 1 99 ? -2.228 8.109 5.246 1.00 94.50 99 THR A CA 1
ATOM 740 C C . THR A 1 99 ? -3.173 6.911 5.327 1.00 94.50 99 THR A C 1
ATOM 742 O O . THR A 1 99 ? -2.729 5.793 5.068 1.00 94.50 99 THR A O 1
ATOM 745 N N . PRO A 1 100 ? -4.461 7.098 5.663 1.00 93.81 100 PRO A N 1
ATOM 746 C CA . PRO A 1 100 ? -5.443 6.016 5.618 1.00 93.81 100 PRO A CA 1
ATOM 747 C C . PRO A 1 100 ? -5.607 5.458 4.199 1.00 93.81 100 PRO A C 1
ATOM 749 O O . PRO A 1 100 ? -5.709 6.238 3.249 1.00 93.81 100 PRO A O 1
ATOM 752 N N . VAL A 1 101 ? -5.668 4.134 4.071 1.00 90.31 101 VAL A N 1
ATOM 753 C CA . VAL A 1 101 ? -5.827 3.395 2.810 1.00 90.31 101 VAL A CA 1
ATOM 754 C C . VAL A 1 101 ? -6.932 2.344 2.934 1.00 90.31 101 VAL A C 1
ATOM 756 O O . VAL A 1 101 ? -7.254 1.898 4.030 1.00 90.31 101 VAL A O 1
ATOM 759 N N . GLY A 1 102 ? -7.511 1.943 1.806 1.00 82.31 102 GLY A N 1
ATOM 760 C CA . GLY A 1 102 ? -8.579 0.949 1.744 1.00 82.31 102 GLY A CA 1
ATOM 761 C C . GLY A 1 102 ? -9.444 1.138 0.508 1.00 82.31 102 GLY A C 1
ATOM 762 O O . GLY A 1 102 ? -8.949 1.529 -0.554 1.00 82.31 102 GLY A O 1
ATOM 763 N N . LYS A 1 103 ? -10.747 0.881 0.635 1.00 80.12 103 LYS A N 1
ATOM 764 C CA . LYS A 1 103 ? -11.692 0.984 -0.484 1.00 80.12 103 LYS A CA 1
ATOM 765 C C . LYS A 1 103 ? -11.620 2.364 -1.143 1.00 80.12 103 LYS A C 1
ATOM 767 O O . LYS A 1 103 ? -11.883 3.382 -0.502 1.00 80.12 103 LYS A O 1
ATOM 772 N N . ASN A 1 104 ? -11.266 2.381 -2.431 1.00 79.44 104 ASN A N 1
ATOM 773 C CA . ASN A 1 104 ? -11.115 3.581 -3.268 1.00 79.44 104 ASN A CA 1
ATOM 774 C C . ASN A 1 104 ? -10.158 4.650 -2.706 1.00 79.44 104 ASN A C 1
ATOM 776 O O . ASN A 1 104 ? -10.226 5.813 -3.110 1.00 79.44 104 ASN A O 1
ATOM 780 N N . LYS A 1 105 ? -9.271 4.280 -1.775 1.00 80.69 105 LYS A N 1
ATOM 781 C CA . LYS A 1 105 ? -8.329 5.200 -1.144 1.00 80.69 105 LYS A CA 1
ATOM 782 C C . LYS A 1 105 ? -6.949 4.574 -1.084 1.00 80.69 105 LYS A C 1
ATOM 784 O O . LYS A 1 105 ? -6.715 3.590 -0.388 1.00 80.69 105 LYS A O 1
ATOM 789 N N . GLU A 1 106 ? -6.027 5.173 -1.818 1.00 84.25 106 GLU A N 1
ATOM 790 C CA . GLU A 1 106 ? -4.708 4.605 -2.062 1.00 84.25 106 GLU A CA 1
ATOM 791 C C . GLU A 1 106 ? -3.625 5.599 -1.653 1.00 84.25 106 GLU A C 1
ATOM 793 O O . GLU A 1 106 ? -3.770 6.816 -1.813 1.00 84.25 106 GLU A O 1
ATOM 798 N N . LEU A 1 107 ? -2.505 5.074 -1.173 1.00 89.06 107 LEU A N 1
ATOM 799 C CA . LEU A 1 107 ? -1.303 5.855 -0.959 1.00 89.06 107 LEU A CA 1
ATOM 800 C C . LEU A 1 107 ? -0.573 6.024 -2.291 1.00 89.06 107 LEU A C 1
ATOM 802 O O . LEU A 1 107 ? -0.232 5.047 -2.948 1.00 89.06 107 LEU A O 1
ATOM 806 N N . SER A 1 108 ? -0.287 7.267 -2.667 1.00 88.50 108 SER A N 1
ATOM 807 C CA . SER A 1 108 ? 0.597 7.546 -3.802 1.00 88.50 108 SER A CA 1
ATOM 808 C C . SER A 1 108 ? 2.041 7.530 -3.343 1.00 88.50 108 SER A C 1
ATOM 810 O O . SER A 1 108 ? 2.363 8.186 -2.353 1.00 88.50 108 SER A O 1
ATOM 812 N N . VAL A 1 109 ? 2.890 6.826 -4.083 1.00 86.50 109 VAL A N 1
ATOM 813 C CA . VAL A 1 109 ? 4.335 6.837 -3.874 1.00 86.50 109 VAL A CA 1
ATOM 814 C C . VAL A 1 109 ? 5.046 7.183 -5.176 1.00 86.50 109 VAL A C 1
ATOM 816 O O . VAL A 1 109 ? 4.533 6.967 -6.276 1.00 86.50 109 VAL A O 1
ATOM 819 N N . GLY A 1 110 ? 6.214 7.786 -5.039 1.00 84.81 110 GLY A N 1
ATOM 820 C CA . GLY A 1 110 ? 7.068 8.199 -6.129 1.00 84.81 110 GLY A CA 1
ATOM 821 C C . GLY A 1 110 ? 7.665 7.005 -6.852 1.00 84.81 110 GLY A C 1
ATOM 822 O O . GLY A 1 110 ? 7.669 5.871 -6.360 1.00 84.81 110 GLY A O 1
ATOM 823 N N . ASP A 1 111 ? 8.213 7.303 -8.021 1.00 87.00 111 ASP A N 1
ATOM 824 C CA . ASP A 1 111 ? 8.727 6.313 -8.952 1.00 87.00 111 ASP A CA 1
ATOM 825 C C . ASP A 1 111 ? 9.787 5.393 -8.320 1.00 87.00 111 ASP A C 1
ATOM 827 O O . ASP A 1 111 ? 10.535 5.795 -7.420 1.00 87.00 111 ASP A O 1
ATOM 831 N N . ILE A 1 112 ? 9.837 4.146 -8.799 1.00 88.25 112 ILE A N 1
ATOM 832 C CA . ILE A 1 112 ? 10.755 3.103 -8.317 1.00 88.25 112 ILE A CA 1
ATOM 833 C C . ILE A 1 112 ? 11.487 2.486 -9.525 1.00 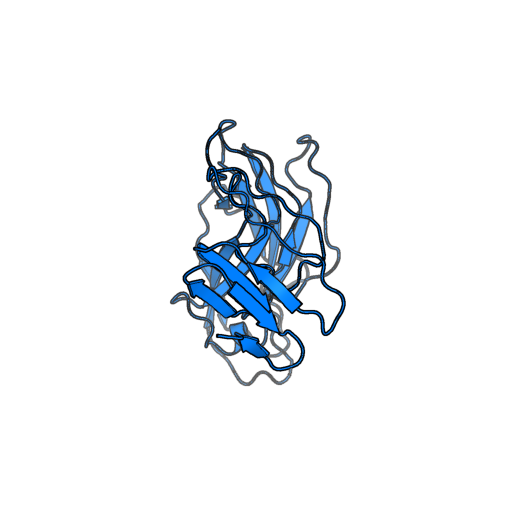88.25 112 ILE A C 1
ATOM 835 O O . ILE A 1 112 ? 10.887 1.722 -10.292 1.00 88.25 112 ILE A O 1
ATOM 839 N N . PRO A 1 113 ? 12.770 2.827 -9.750 1.00 88.94 113 PRO A N 1
ATOM 840 C CA . PRO A 1 113 ? 13.604 2.237 -10.797 1.00 88.94 113 PRO A CA 1
ATOM 841 C C . PRO A 1 113 ? 13.763 0.719 -10.657 1.00 88.94 113 PRO A C 1
ATOM 843 O O . PRO A 1 113 ? 13.519 0.153 -9.594 1.00 88.94 113 PRO A O 1
ATOM 846 N N . SER A 1 114 ? 14.182 0.053 -11.735 1.00 89.12 114 SER A N 1
ATOM 847 C CA . SER A 1 114 ? 14.448 -1.393 -11.714 1.00 89.12 114 SER A CA 1
ATOM 848 C C . SER A 1 114 ? 15.529 -1.753 -10.705 1.00 89.12 114 SER A C 1
ATOM 850 O O . SER A 1 114 ? 16.562 -1.093 -10.645 1.00 89.12 114 SER A O 1
ATOM 852 N N . GLY A 1 115 ? 15.311 -2.835 -9.967 1.00 89.31 115 GLY A N 1
ATOM 853 C CA . GLY A 1 115 ? 16.233 -3.344 -8.957 1.00 89.31 115 GLY A CA 1
ATOM 854 C C . GLY A 1 115 ? 16.138 -2.612 -7.622 1.00 89.31 115 GLY A C 1
ATOM 855 O O . GLY A 1 115 ? 16.704 -3.079 -6.634 1.00 89.31 115 GLY A O 1
ATOM 856 N N . GLU A 1 116 ? 15.391 -1.511 -7.573 1.00 92.00 116 GLU A N 1
ATOM 857 C CA . GLU A 1 116 ? 15.294 -0.652 -6.406 1.00 92.00 116 GLU A CA 1
ATOM 858 C C . GLU A 1 116 ? 13.996 -0.866 -5.625 1.00 92.00 116 GLU A C 1
ATOM 860 O O . GLU A 1 116 ? 13.071 -1.564 -6.060 1.00 92.00 116 GLU A O 1
ATOM 865 N N . TYR A 1 117 ? 13.931 -0.250 -4.443 1.00 93.06 117 TYR A N 1
ATOM 866 C CA . TYR A 1 117 ? 12.770 -0.328 -3.569 1.00 93.06 117 TYR A CA 1
ATOM 867 C C . TYR A 1 117 ? 12.438 0.985 -2.883 1.00 93.06 117 TYR A C 1
ATOM 869 O O . TYR A 1 117 ? 13.280 1.872 -2.729 1.00 93.06 117 TYR A O 1
ATOM 877 N N . ARG A 1 118 ? 11.202 1.041 -2.386 1.00 92.44 118 ARG A N 1
ATOM 878 C CA . ARG A 1 118 ? 10.730 2.047 -1.438 1.00 92.44 118 ARG A CA 1
ATOM 879 C C . ARG A 1 118 ? 10.337 1.385 -0.123 1.00 92.44 118 ARG A C 1
ATOM 881 O O . ARG A 1 118 ? 9.708 0.324 -0.123 1.00 92.44 118 ARG A O 1
ATOM 888 N N . THR A 1 119 ? 10.739 1.992 0.989 1.00 93.81 119 THR A N 1
ATOM 889 C CA . THR A 1 119 ? 10.391 1.505 2.328 1.00 93.81 119 THR A CA 1
ATOM 890 C C . THR A 1 119 ? 9.020 2.041 2.712 1.00 93.81 119 THR A C 1
ATOM 892 O O . THR A 1 119 ? 8.766 3.237 2.590 1.00 93.81 119 THR A O 1
ATOM 895 N N . LEU A 1 120 ? 8.140 1.165 3.182 1.00 95.12 120 LEU A N 1
ATOM 896 C CA . LEU A 1 120 ? 6.778 1.489 3.582 1.00 95.12 120 LEU A CA 1
ATOM 897 C C . LEU A 1 120 ? 6.545 1.046 5.024 1.00 95.12 120 LEU A C 1
ATOM 899 O O . LEU A 1 120 ? 7.114 0.058 5.490 1.00 95.12 120 LEU A O 1
ATOM 903 N N . PHE A 1 121 ? 5.669 1.768 5.714 1.00 95.25 121 PHE A N 1
ATOM 904 C CA . PHE A 1 121 ? 5.214 1.407 7.050 1.00 95.25 121 PHE A CA 1
ATOM 905 C C . PHE A 1 121 ? 3.698 1.319 7.057 1.00 95.25 121 PHE A C 1
ATOM 907 O O . PHE A 1 121 ? 3.047 2.269 6.630 1.00 95.25 121 PHE A O 1
ATOM 914 N N . ALA A 1 122 ? 3.142 0.223 7.571 1.00 94.56 122 ALA A N 1
ATOM 915 C CA . ALA A 1 122 ? 1.702 0.029 7.732 1.00 94.56 122 ALA A CA 1
ATOM 916 C C . ALA A 1 122 ? 1.326 -0.080 9.210 1.00 94.56 122 ALA A C 1
ATOM 918 O O . ALA A 1 122 ? 2.062 -0.658 10.008 1.00 94.56 122 ALA A O 1
ATOM 919 N N . ARG A 1 123 ? 0.159 0.432 9.580 1.00 94.06 123 ARG A N 1
ATOM 920 C CA . ARG A 1 123 ? -0.437 0.213 10.901 1.00 94.06 123 ARG A CA 1
ATOM 921 C C . ARG A 1 123 ? -1.952 0.119 10.795 1.00 94.06 123 ARG A C 1
ATOM 923 O O . ARG A 1 123 ? -2.528 0.733 9.904 1.00 94.06 123 ARG A O 1
ATOM 930 N N . CYS A 1 124 ? -2.576 -0.589 11.724 1.00 92.94 124 CYS A N 1
ATOM 931 C CA . CYS A 1 124 ? -4.008 -0.499 11.979 1.00 92.94 124 CYS A CA 1
ATOM 932 C C . CYS A 1 124 ? -4.271 0.595 13.020 1.00 92.94 124 CYS A C 1
ATOM 934 O O . CYS A 1 124 ? -3.525 0.705 13.998 1.00 92.94 124 CYS A O 1
ATOM 936 N N . ALA A 1 125 ? -5.284 1.420 12.776 1.00 91.94 125 ALA A N 1
ATOM 937 C CA . ALA A 1 125 ? -5.708 2.539 13.608 1.00 91.94 125 ALA A CA 1
ATOM 938 C C . ALA A 1 125 ? -7.251 2.639 13.609 1.00 91.94 125 ALA A C 1
ATOM 940 O O . ALA A 1 125 ? -7.796 3.562 12.996 1.00 91.94 125 ALA A O 1
ATOM 941 N N . PRO A 1 126 ? -7.956 1.684 14.243 1.00 90.12 126 PRO A N 1
ATOM 942 C CA . PRO A 1 126 ? -9.404 1.737 14.386 1.00 90.12 126 PRO A CA 1
ATOM 943 C C . PRO A 1 126 ? -9.836 2.990 15.160 1.00 90.12 126 PRO A C 1
ATOM 945 O O . PRO A 1 126 ? -9.123 3.441 16.067 1.00 90.12 126 PRO A O 1
ATOM 948 N N . PRO A 1 127 ? -11.008 3.558 14.842 1.00 90.06 127 PRO A N 1
ATOM 949 C CA . PRO A 1 127 ? -11.574 4.655 15.609 1.00 90.06 127 PRO A CA 1
ATOM 950 C C . PRO A 1 127 ? -11.925 4.207 17.040 1.00 90.06 127 PRO A C 1
ATOM 952 O O . PRO A 1 127 ? -12.016 3.019 17.346 1.00 90.06 127 PRO A O 1
ATOM 955 N N . THR A 1 128 ? -12.079 5.166 17.954 1.00 90.44 128 THR A N 1
ATOM 956 C CA . THR A 1 128 ? -12.312 4.897 19.389 1.00 90.44 128 THR A CA 1
ATOM 957 C C . THR A 1 128 ? -13.680 4.292 19.693 1.00 90.44 128 THR A C 1
ATOM 959 O O . THR A 1 128 ? -13.883 3.762 20.778 1.00 90.44 128 THR A O 1
ATOM 962 N N . ASP A 1 129 ? -14.613 4.412 18.756 1.00 87.88 129 ASP A N 1
ATOM 963 C CA . ASP A 1 129 ? -15.971 3.876 18.785 1.00 87.88 129 ASP A CA 1
ATOM 964 C C . ASP A 1 129 ? -16.141 2.665 17.852 1.00 87.88 129 ASP A C 1
ATOM 966 O O . ASP A 1 129 ? -17.266 2.266 17.569 1.00 87.88 129 ASP A O 1
ATOM 970 N N . ALA A 1 130 ? -15.039 2.070 17.376 1.00 85.94 130 ALA A N 1
ATOM 971 C CA . ALA A 1 130 ? -15.085 0.830 16.612 1.00 85.94 130 ALA A CA 1
ATOM 972 C C . ALA A 1 130 ? -15.762 -0.286 17.425 1.00 85.94 130 ALA A C 1
ATOM 974 O O . ALA A 1 130 ? -15.334 -0.607 18.532 1.00 85.94 130 ALA A O 1
ATOM 975 N N . GLU A 1 131 ? -16.801 -0.894 16.856 1.00 78.94 131 GLU A N 1
ATOM 976 C CA . GLU A 1 131 ? -17.528 -2.010 17.479 1.00 78.94 131 GLU A CA 1
ATOM 977 C C . GLU A 1 131 ? -16.975 -3.387 17.066 1.00 78.94 131 GLU A C 1
ATOM 979 O O . GLU A 1 131 ? -17.427 -4.418 17.561 1.00 78.94 131 GLU A O 1
ATOM 984 N N . GLU A 1 132 ? -15.992 -3.417 16.164 1.00 67.94 132 GLU A N 1
ATOM 985 C CA . GLU A 1 132 ? -15.401 -4.646 15.640 1.00 67.94 132 GLU A CA 1
ATOM 986 C C . GLU A 1 132 ? -14.192 -5.083 16.484 1.00 67.94 132 GLU A C 1
ATOM 988 O O . GLU A 1 132 ? -13.192 -4.373 16.560 1.00 67.94 132 GLU A O 1
ATOM 993 N N . ASP A 1 133 ? -14.279 -6.268 17.096 1.00 62.94 133 ASP A N 1
ATOM 994 C CA . ASP A 1 133 ? -13.164 -6.960 17.768 1.00 62.94 133 ASP A CA 1
ATOM 995 C C . ASP A 1 133 ? -12.732 -8.175 16.925 1.00 62.94 133 ASP A C 1
ATOM 997 O O . ASP A 1 133 ? -12.752 -9.328 17.366 1.00 62.94 133 ASP A O 1
ATOM 1001 N N . SER A 1 134 ? -12.448 -7.925 15.645 1.00 69.81 134 SER A N 1
ATOM 1002 C CA . SER A 1 134 ? -12.057 -8.947 14.672 1.00 69.81 134 SER A CA 1
ATOM 1003 C C . SER A 1 134 ? -10.539 -9.018 14.503 1.00 69.81 134 SER A C 1
ATOM 1005 O O . SER A 1 134 ? -9.771 -8.133 14.897 1.00 69.81 134 SER A O 1
ATOM 1007 N N . THR A 1 135 ? -10.082 -10.136 13.939 1.00 82.75 135 THR A N 1
ATOM 1008 C CA . THR A 1 135 ? -8.692 -10.265 13.503 1.00 82.75 135 THR A CA 1
ATOM 1009 C C . THR A 1 135 ? -8.519 -9.487 12.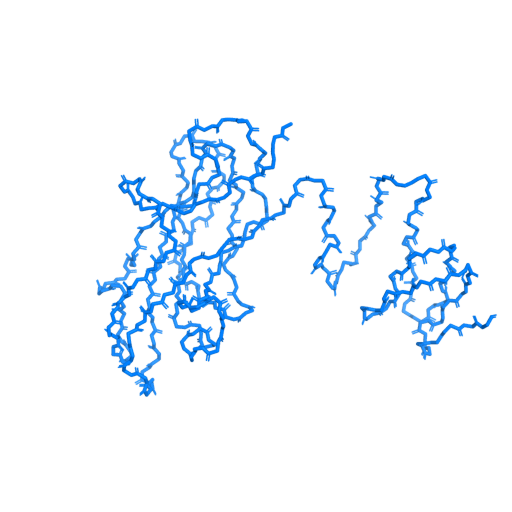209 1.00 82.75 135 THR A C 1
ATOM 1011 O O . THR A 1 135 ? -9.143 -9.820 11.212 1.00 82.75 135 THR A O 1
ATOM 1014 N N . ILE A 1 136 ? -7.647 -8.480 12.221 1.00 86.75 136 ILE A N 1
ATOM 1015 C CA . ILE A 1 136 ? -7.378 -7.672 11.031 1.00 86.75 136 ILE A CA 1
ATOM 1016 C C . ILE A 1 136 ? -6.306 -8.363 10.187 1.00 86.75 136 ILE A C 1
ATOM 1018 O O . ILE A 1 136 ? -5.128 -8.406 10.572 1.00 86.75 136 ILE A O 1
ATOM 1022 N N . GLU A 1 137 ? -6.719 -8.879 9.036 1.00 88.19 137 GLU A N 1
ATOM 1023 C CA . GLU A 1 137 ? -5.889 -9.549 8.037 1.00 88.19 137 GLU A CA 1
ATOM 1024 C C . GLU A 1 137 ? -6.145 -8.934 6.666 1.00 88.19 137 GLU A C 1
ATOM 1026 O O . GLU A 1 137 ? -7.288 -8.789 6.257 1.00 88.19 137 GLU A O 1
ATOM 1031 N N . PHE A 1 138 ? -5.085 -8.509 5.976 1.00 82.00 138 PHE A N 1
ATOM 1032 C CA . PHE A 1 138 ? -5.220 -7.800 4.707 1.00 82.00 138 PHE A CA 1
ATOM 1033 C C . PHE A 1 138 ? -4.158 -8.197 3.694 1.00 82.00 138 PHE A C 1
ATOM 1035 O O . PHE A 1 138 ? -2.995 -8.456 4.026 1.00 82.00 138 PHE A O 1
ATOM 1042 N N . GLN A 1 139 ? -4.538 -8.116 2.425 1.00 85.25 139 GLN A N 1
ATOM 1043 C CA . GLN A 1 139 ? -3.630 -8.248 1.298 1.00 85.25 139 GLN A CA 1
ATOM 1044 C C . GLN A 1 139 ? -3.089 -6.883 0.874 1.00 85.25 139 GLN A C 1
ATOM 1046 O O . GLN A 1 139 ? -3.835 -5.914 0.706 1.00 85.25 139 GLN A O 1
ATOM 1051 N N . LEU A 1 140 ? -1.782 -6.806 0.625 1.00 84.69 140 LEU A N 1
ATOM 1052 C CA . LEU A 1 140 ? -1.163 -5.614 0.046 1.00 84.69 140 LEU A CA 1
ATOM 1053 C C . LEU A 1 140 ? -1.349 -5.606 -1.472 1.00 84.69 140 LEU A C 1
ATOM 1055 O O . LEU A 1 140 ? -1.056 -6.583 -2.163 1.00 84.69 140 LEU A O 1
ATOM 1059 N N . ARG A 1 141 ? -1.782 -4.469 -2.017 1.00 82.44 141 ARG A N 1
ATOM 1060 C CA . ARG A 1 141 ? -1.945 -4.269 -3.458 1.00 82.44 141 ARG A CA 1
ATOM 1061 C C . ARG A 1 141 ? -1.140 -3.076 -3.933 1.00 82.44 141 ARG A C 1
ATOM 1063 O O . ARG A 1 141 ? -0.985 -2.073 -3.241 1.00 82.44 141 ARG A O 1
ATOM 1070 N N . VAL A 1 142 ? -0.627 -3.203 -5.148 1.00 82.44 142 VAL A N 1
ATOM 1071 C CA . VAL A 1 142 ? 0.102 -2.145 -5.834 1.00 82.44 142 VAL A CA 1
ATOM 1072 C C . VAL A 1 142 ? -0.370 -2.059 -7.268 1.00 82.44 142 VAL A C 1
ATOM 1074 O O . VAL A 1 142 ? -0.486 -3.069 -7.962 1.00 82.44 142 VAL A O 1
ATOM 1077 N N . THR A 1 143 ? -0.620 -0.837 -7.711 1.00 78.81 143 THR A N 1
ATOM 1078 C CA . THR A 1 143 ? -0.822 -0.516 -9.116 1.00 78.81 143 THR A CA 1
ATOM 1079 C C . THR A 1 143 ? 0.239 0.490 -9.542 1.00 78.81 143 THR A C 1
ATOM 1081 O O . THR A 1 143 ? 0.758 1.276 -8.749 1.00 78.81 143 THR A O 1
ATOM 1084 N N . CYS A 1 144 ? 0.640 0.412 -10.801 1.00 75.25 144 CYS A N 1
ATOM 1085 C CA . CYS A 1 144 ? 1.558 1.361 -11.409 1.00 75.25 144 CYS A CA 1
ATOM 1086 C C . CYS A 1 144 ? 1.194 1.505 -12.881 1.00 75.25 144 CYS A C 1
ATOM 1088 O O . CYS A 1 144 ? 0.504 0.656 -13.458 1.00 75.25 144 CYS A O 1
ATOM 1090 N N . GLN A 1 145 ? 1.642 2.593 -13.493 1.00 67.56 145 GLN A N 1
ATOM 1091 C CA . GLN A 1 145 ? 1.437 2.787 -14.914 1.00 67.56 145 GLN A CA 1
ATOM 1092 C C . GLN A 1 145 ? 2.254 1.752 -15.695 1.00 67.56 145 GLN A C 1
ATOM 1094 O O . GLN A 1 145 ? 3.470 1.648 -15.539 1.00 67.56 145 GLN A O 1
ATOM 1099 N N . GLN A 1 146 ? 1.591 1.006 -16.581 1.00 57.91 146 GLN A N 1
ATOM 1100 C CA . GLN A 1 146 ? 2.293 0.145 -17.524 1.00 57.91 146 GLN A CA 1
ATOM 1101 C C . GLN A 1 146 ? 2.952 1.003 -18.618 1.00 57.91 146 GLN A C 1
ATOM 1103 O O . GLN A 1 146 ? 2.252 1.761 -19.301 1.00 57.91 146 GLN A O 1
ATOM 1108 N N . PRO A 1 147 ? 4.274 0.891 -18.832 1.00 46.09 147 PRO A N 1
ATOM 1109 C CA . PRO A 1 147 ? 4.955 1.607 -19.900 1.00 46.09 147 PRO A CA 1
ATOM 1110 C C . PRO A 1 147 ? 4.405 1.147 -21.253 1.00 46.09 147 PRO A C 1
ATOM 1112 O O . PRO A 1 147 ? 4.467 -0.032 -21.591 1.00 46.09 147 PRO A O 1
ATOM 1115 N N . GLY A 1 148 ? 3.826 2.086 -22.004 1.00 47.12 148 GLY A N 1
ATOM 1116 C CA . GLY A 1 148 ? 3.153 1.827 -23.282 1.00 47.12 148 GLY A CA 1
ATOM 1117 C C . GLY A 1 148 ? 1.624 1.878 -23.225 1.00 47.12 148 GLY A C 1
ATOM 1118 O O . GLY A 1 148 ? 0.997 1.964 -24.276 1.00 47.12 148 GLY A O 1
ATOM 1119 N N . THR A 1 149 ? 1.020 1.916 -22.031 1.00 41.12 149 THR A N 1
ATOM 1120 C CA . THR A 1 149 ? -0.404 2.249 -21.884 1.00 41.12 149 THR A CA 1
ATOM 1121 C C . THR A 1 149 ? -0.506 3.750 -21.607 1.00 41.12 149 THR A C 1
ATOM 1123 O O . THR A 1 149 ? -0.078 4.200 -20.535 1.00 41.12 149 THR A O 1
ATOM 1126 N N . PRO A 1 150 ? -0.989 4.573 -22.559 1.00 39.28 150 PRO A N 1
ATOM 1127 C CA . PRO A 1 150 ? -1.233 5.979 -22.282 1.00 39.28 150 PRO A CA 1
ATOM 1128 C C . PRO A 1 150 ? -2.180 6.121 -21.083 1.00 39.28 150 PRO A C 1
ATOM 1130 O O . PRO A 1 150 ? -3.036 5.277 -20.828 1.00 39.28 150 PRO A O 1
ATOM 1133 N N . ILE A 1 151 ? -1.995 7.213 -20.344 1.00 42.38 151 ILE A N 1
ATOM 1134 C CA . ILE A 1 151 ? -2.652 7.578 -19.077 1.00 42.38 151 ILE A CA 1
ATOM 1135 C C . ILE A 1 151 ? -4.204 7.494 -19.124 1.00 42.38 151 ILE A C 1
ATOM 1137 O O . ILE A 1 151 ? -4.881 7.498 -18.099 1.00 42.38 151 ILE A O 1
ATOM 1141 N N . CYS A 1 152 ? -4.799 7.360 -20.306 1.00 40.34 152 CYS A N 1
ATOM 1142 C CA . CYS A 1 152 ? -6.236 7.334 -20.543 1.00 40.34 152 CYS A CA 1
ATOM 1143 C C . CYS A 1 152 ? -6.976 6.026 -20.202 1.00 40.34 152 CYS A C 1
ATOM 1145 O O . CYS A 1 152 ? -8.164 5.959 -20.493 1.00 40.34 152 CYS A O 1
ATOM 1147 N N . ASN A 1 153 ? -6.366 5.023 -19.557 1.00 35.06 153 ASN A N 1
ATOM 1148 C CA . ASN A 1 153 ? -7.153 3.861 -19.103 1.00 35.06 153 ASN A CA 1
ATOM 1149 C C . ASN A 1 153 ? -7.963 4.122 -17.818 1.00 35.06 153 ASN A C 1
ATOM 1151 O O . ASN A 1 153 ? -8.906 3.386 -17.555 1.00 35.06 153 ASN A O 1
ATOM 1155 N N . TRP A 1 154 ? -7.629 5.157 -17.030 1.00 30.86 154 TRP A N 1
ATOM 1156 C CA . TRP A 1 154 ? -8.288 5.396 -15.730 1.00 30.86 154 TRP A CA 1
ATOM 1157 C C . TRP A 1 154 ? -8.507 6.872 -15.368 1.00 30.86 154 TRP A C 1
ATOM 1159 O O . TRP A 1 154 ? -9.005 7.162 -14.282 1.00 30.86 154 TRP A O 1
ATOM 1169 N N . ILE A 1 155 ? -8.164 7.826 -16.245 1.00 34.28 155 ILE A N 1
ATOM 1170 C CA . ILE A 1 155 ? -8.442 9.240 -15.970 1.00 34.28 155 ILE A CA 1
ATOM 1171 C C . ILE A 1 155 ? -9.805 9.658 -16.528 1.00 34.28 155 ILE A C 1
ATOM 1173 O O . ILE A 1 155 ? -9.936 10.014 -17.696 1.00 34.28 155 ILE A O 1
ATOM 1177 N N . THR A 1 156 ? -10.794 9.743 -15.641 1.00 36.06 156 THR A N 1
ATOM 1178 C CA . THR A 1 156 ? -12.120 10.342 -15.879 1.00 36.06 156 THR A CA 1
ATOM 1179 C C . THR A 1 156 ? -12.104 11.881 -15.831 1.00 36.06 156 THR A C 1
ATOM 1181 O O . THR A 1 156 ? -13.058 12.509 -15.380 1.00 36.06 156 THR A O 1
ATOM 1184 N N . GLY A 1 157 ? -11.017 12.535 -16.259 1.00 33.94 157 GLY A N 1
ATOM 1185 C CA . GLY A 1 157 ? -10.876 13.986 -16.071 1.00 33.94 157 GLY A CA 1
ATOM 1186 C C . GLY A 1 157 ? -9.685 14.678 -16.733 1.00 33.94 157 GLY A C 1
ATOM 1187 O O . GLY A 1 157 ? -9.255 15.722 -16.246 1.00 33.94 157 GLY A O 1
ATOM 1188 N N . LEU A 1 158 ? -9.118 14.143 -17.819 1.00 36.22 158 LEU A N 1
ATOM 1189 C CA . LEU A 1 158 ? -8.012 14.820 -18.499 1.00 36.22 158 LEU A CA 1
ATOM 1190 C C . LEU A 1 158 ? -8.554 15.923 -19.411 1.00 36.22 158 LEU A C 1
ATOM 1192 O O . LEU A 1 158 ? -9.038 15.672 -20.512 1.00 36.22 158 LEU A O 1
ATOM 1196 N N . ARG A 1 159 ? -8.414 17.171 -18.957 1.00 32.78 159 ARG A N 1
ATOM 1197 C CA . ARG A 1 159 ? -8.327 18.335 -19.842 1.00 32.78 159 ARG A CA 1
ATOM 1198 C C . ARG A 1 159 ? -6.865 18.490 -20.252 1.00 32.78 159 ARG A C 1
ATOM 1200 O O . ARG A 1 159 ? -6.076 19.075 -19.519 1.00 32.78 159 ARG A O 1
ATOM 1207 N N . GLY A 1 160 ? -6.498 17.928 -21.395 1.00 30.69 160 GLY A N 1
ATOM 1208 C CA . GLY A 1 160 ? -5.146 18.033 -21.935 1.00 30.69 160 GLY A CA 1
ATOM 1209 C C . GLY A 1 160 ? -5.016 17.320 -23.274 1.00 30.69 160 GLY A C 1
ATOM 1210 O O . GLY A 1 160 ? -5.666 16.305 -23.507 1.00 30.69 160 GLY A O 1
ATOM 1211 N N . SER A 1 161 ? -4.190 17.874 -24.160 1.00 30.94 161 SER A N 1
ATOM 1212 C CA . SER A 1 161 ? -3.926 17.321 -25.488 1.00 30.94 161 SER A CA 1
ATOM 1213 C C . SER A 1 161 ? -3.104 16.035 -25.381 1.00 30.94 161 SER A C 1
ATOM 1215 O O . SER A 1 161 ? -1.948 16.077 -24.967 1.00 30.94 161 SER A O 1
ATOM 1217 N N . GLY A 1 162 ? -3.683 14.900 -25.772 1.00 31.88 162 GLY A N 1
ATOM 1218 C CA . GLY A 1 162 ? -2.983 13.623 -25.910 1.00 31.88 162 GLY A CA 1
ATOM 1219 C C . GLY A 1 162 ? -3.160 13.058 -27.318 1.00 31.88 162 GLY A C 1
ATOM 1220 O O . GLY A 1 162 ? -4.262 13.072 -27.855 1.00 31.88 162 GLY A O 1
ATOM 1221 N N . VAL A 1 163 ? -2.075 12.564 -27.919 1.00 30.11 163 VAL A N 1
ATOM 1222 C CA . VAL A 1 163 ? -2.091 11.801 -29.178 1.00 30.11 163 VAL A CA 1
ATOM 1223 C C . VAL A 1 163 ? -1.736 10.355 -28.841 1.00 30.11 163 VAL A C 1
ATOM 1225 O O . VAL A 1 163 ? -0.708 10.109 -28.213 1.00 30.11 163 VAL A O 1
ATOM 1228 N N . VAL A 1 164 ? -2.572 9.396 -29.248 1.00 33.34 164 VAL A N 1
ATOM 1229 C CA . VAL A 1 164 ? -2.283 7.959 -29.117 1.00 33.34 164 VAL A CA 1
ATOM 1230 C C . VAL A 1 164 ? -1.599 7.477 -30.394 1.00 33.34 164 VAL A C 1
ATOM 1232 O O . VAL A 1 164 ? -2.165 7.570 -31.480 1.00 33.34 164 VAL A O 1
ATOM 1235 N N . ALA A 1 165 ? -0.380 6.956 -30.264 1.00 34.81 165 ALA A N 1
ATOM 1236 C CA . ALA A 1 165 ? 0.357 6.332 -31.356 1.00 34.81 165 ALA A CA 1
ATOM 1237 C C . ALA A 1 165 ? 0.153 4.811 -31.309 1.00 34.81 165 ALA A C 1
ATOM 1239 O O . ALA A 1 165 ? 0.728 4.151 -30.449 1.00 34.81 165 ALA A O 1
ATOM 1240 N N . SER A 1 166 ? -0.669 4.254 -32.202 1.00 37.56 166 SER A N 1
ATOM 1241 C CA . SER A 1 166 ? -0.522 2.853 -32.666 1.00 37.56 166 SER A CA 1
ATOM 1242 C C . SER A 1 166 ? -1.540 2.411 -33.719 1.00 37.56 166 SER A C 1
ATOM 1244 O O . SER A 1 166 ? -1.359 1.350 -34.308 1.00 37.56 166 SER A O 1
ATOM 1246 N N . THR A 1 167 ? -2.556 3.202 -34.050 1.00 33.66 167 THR A N 1
ATOM 1247 C CA . THR A 1 167 ? -3.407 2.922 -35.212 1.00 33.66 167 THR A CA 1
ATOM 1248 C C . THR A 1 167 ? -3.180 4.012 -36.250 1.00 33.66 167 THR A C 1
ATOM 1250 O O . THR A 1 167 ? -3.014 5.181 -35.914 1.00 33.66 167 THR A O 1
ATOM 1253 N N . SER A 1 168 ? -3.137 3.652 -37.531 1.00 34.72 168 SER A N 1
ATOM 1254 C CA . SER A 1 168 ? -2.989 4.563 -38.681 1.00 34.72 168 SER A CA 1
ATOM 1255 C C . SER A 1 168 ? -4.113 5.611 -38.817 1.00 34.72 168 SER A C 1
ATOM 1257 O O . SER A 1 168 ? -4.184 6.313 -39.820 1.00 34.72 168 SER A O 1
ATOM 1259 N N . HIS A 1 169 ? -4.964 5.738 -37.798 1.00 37.66 169 HIS A N 1
ATOM 1260 C CA . HIS A 1 169 ? -6.070 6.671 -37.673 1.00 37.66 169 HIS A CA 1
ATOM 1261 C C . HIS A 1 169 ? -5.936 7.345 -36.300 1.00 37.66 169 HIS A C 1
ATOM 1263 O O . HIS A 1 169 ? -6.311 6.743 -35.290 1.00 37.66 169 HIS A O 1
ATOM 1269 N N . PRO A 1 170 ? -5.332 8.544 -36.217 1.00 39.44 170 PRO A N 1
ATOM 1270 C CA . PRO A 1 170 ? -5.161 9.224 -34.944 1.00 39.44 170 PRO A CA 1
ATOM 1271 C C . PRO A 1 170 ? -6.532 9.472 -34.316 1.00 39.44 170 PRO A C 1
ATOM 1273 O O . PRO A 1 170 ? -7.390 10.116 -34.915 1.00 39.44 170 PRO A O 1
ATOM 1276 N N . PHE A 1 171 ? -6.718 8.992 -33.088 1.00 37.34 171 PHE A N 1
ATOM 1277 C CA . PHE A 1 171 ? -7.825 9.408 -32.235 1.00 37.34 171 PHE A CA 1
ATOM 1278 C C . PHE A 1 171 ? -7.776 10.937 -32.100 1.00 37.34 171 PHE A C 1
ATOM 1280 O O . PHE A 1 171 ? -6.888 11.486 -31.442 1.00 37.34 171 PHE A O 1
ATOM 1287 N N . ARG A 1 172 ? -8.687 11.646 -32.771 1.00 38.38 172 ARG A N 1
ATOM 1288 C CA . ARG A 1 172 ? -8.781 13.105 -32.679 1.00 38.38 172 ARG A CA 1
ATOM 1289 C C . ARG A 1 172 ? -9.605 13.473 -31.453 1.00 38.38 172 ARG A C 1
ATOM 1291 O O . ARG A 1 172 ? -10.827 13.396 -31.467 1.00 38.38 172 ARG A O 1
ATOM 1298 N N . MET A 1 173 ? -8.928 13.911 -30.397 1.00 42.28 173 MET A N 1
ATOM 1299 C CA . MET A 1 173 ? -9.582 14.600 -29.286 1.00 42.28 173 MET A CA 1
ATOM 1300 C C . MET A 1 173 ? -9.864 16.046 -29.717 1.00 42.28 173 MET A C 1
ATOM 1302 O O . MET A 1 173 ? -8.939 16.831 -29.923 1.00 42.28 173 MET A O 1
ATOM 1306 N N . SER A 1 174 ? -11.139 16.393 -29.898 1.00 43.72 174 SER A N 1
ATOM 1307 C CA . SER A 1 174 ? -11.563 17.770 -30.168 1.00 43.72 174 SER A CA 1
ATOM 1308 C C . SER A 1 174 ? -11.590 18.570 -28.866 1.00 43.72 174 SER A C 1
ATOM 1310 O O . SER A 1 174 ? -12.284 18.208 -27.916 1.00 43.72 174 SER A O 1
ATOM 1312 N N . THR A 1 175 ? -10.859 19.684 -28.814 1.00 43.41 175 THR A N 1
ATOM 1313 C CA . THR A 1 175 ? -10.992 20.686 -27.750 1.00 43.41 175 THR A CA 1
ATOM 1314 C C . THR A 1 175 ? -12.219 21.556 -28.027 1.00 43.41 175 THR A C 1
ATOM 1316 O O . THR A 1 175 ? -12.098 22.694 -28.481 1.00 43.41 175 THR A O 1
ATOM 1319 N N . GLY A 1 176 ? -13.413 21.010 -27.804 1.00 46.53 176 GLY A N 1
ATOM 1320 C CA . GLY A 1 176 ? -14.650 21.788 -27.824 1.00 46.53 176 GLY A CA 1
ATOM 1321 C C . GLY A 1 176 ? -14.783 22.668 -26.576 1.00 46.53 176 GLY A C 1
ATOM 1322 O O . GLY A 1 176 ? -14.353 22.296 -25.483 1.00 46.53 176 GLY A O 1
ATOM 1323 N N . THR A 1 177 ? -15.399 23.840 -26.718 1.00 46.84 177 THR A N 1
ATOM 1324 C CA . THR A 1 177 ? -15.925 24.608 -25.581 1.00 46.84 177 THR A CA 1
ATOM 1325 C C . THR A 1 177 ? -17.156 23.906 -24.998 1.00 46.84 177 THR A C 1
ATOM 1327 O O . THR A 1 177 ? -17.840 23.148 -25.688 1.00 46.84 177 THR A O 1
ATOM 1330 N N . THR A 1 178 ? -17.449 24.136 -23.713 1.00 46.91 178 THR A N 1
ATOM 1331 C CA . THR A 1 178 ? -18.652 23.609 -23.048 1.00 46.91 178 THR A CA 1
ATOM 1332 C C . THR A 1 178 ? -19.897 23.955 -23.881 1.00 46.91 178 THR A C 1
ATOM 1334 O O . THR A 1 178 ? -20.215 25.132 -24.027 1.00 46.91 178 THR A O 1
ATOM 1337 N N . GLY A 1 179 ? -20.573 22.942 -24.441 1.00 53.91 179 GLY A N 1
ATOM 1338 C CA . GLY A 1 179 ? -21.777 23.103 -25.274 1.00 53.91 179 GLY A CA 1
ATOM 1339 C C . GLY A 1 179 ? -21.578 23.055 -26.799 1.00 53.91 179 GLY A C 1
ATOM 1340 O O . GLY A 1 179 ? -22.515 23.376 -27.522 1.00 53.91 179 GLY A O 1
ATOM 1341 N N . GLY A 1 180 ? -20.397 22.679 -27.303 1.00 56.91 180 GLY A N 1
ATOM 1342 C CA . GLY A 1 180 ? -20.129 22.561 -28.745 1.00 56.91 180 GLY A CA 1
ATOM 1343 C C . GLY A 1 180 ? -20.565 21.236 -29.397 1.00 56.91 180 GLY A C 1
ATOM 1344 O O . GLY A 1 180 ? -20.814 20.242 -28.714 1.00 56.91 180 GLY A O 1
ATOM 1345 N N . ILE A 1 181 ? -20.616 21.230 -30.735 1.00 57.47 181 ILE A N 1
ATOM 1346 C CA . ILE A 1 181 ? -20.756 20.023 -31.567 1.00 57.47 181 ILE A CA 1
ATOM 1347 C C . ILE A 1 181 ? -19.362 19.435 -31.819 1.00 57.47 181 ILE A C 1
ATOM 1349 O O . ILE A 1 181 ? -18.438 20.165 -32.185 1.00 57.47 181 ILE A O 1
ATOM 1353 N N . ILE A 1 182 ? -19.209 18.125 -31.623 1.00 57.28 182 ILE A N 1
ATOM 1354 C CA . ILE A 1 182 ? -17.956 17.401 -31.853 1.00 57.28 182 ILE A CA 1
ATOM 1355 C C . ILE A 1 182 ? -18.124 16.458 -33.053 1.00 57.28 182 ILE A C 1
ATOM 1357 O O . ILE A 1 182 ? -18.891 15.498 -32.946 1.00 57.28 182 ILE A O 1
ATOM 1361 N N . PRO A 1 183 ? -17.405 16.677 -34.169 1.00 55.62 183 PRO A N 1
ATOM 1362 C CA . PRO A 1 183 ? -17.335 15.696 -35.246 1.00 55.62 183 PRO A CA 1
ATOM 1363 C C . PRO A 1 183 ? -16.424 14.526 -34.844 1.00 55.62 183 PRO A C 1
ATOM 1365 O O . PRO A 1 183 ? -15.361 14.741 -34.254 1.00 55.62 183 PRO A O 1
ATOM 1368 N N . TYR A 1 184 ? -16.814 13.297 -35.184 1.00 57.00 184 TYR A N 1
ATOM 1369 C CA . TYR A 1 184 ? -16.003 12.094 -34.994 1.00 57.00 184 TYR A CA 1
ATOM 1370 C C . TYR A 1 184 ? -15.894 11.289 -36.295 1.00 57.00 184 TYR A C 1
ATOM 1372 O O . TYR A 1 184 ? -16.872 11.103 -37.019 1.00 57.00 184 TYR A O 1
ATOM 1380 N N . GLU A 1 185 ? -14.690 10.804 -36.598 1.00 51.22 185 GLU A N 1
ATOM 1381 C CA . GLU A 1 185 ? -14.465 9.820 -37.661 1.00 51.22 185 GLU A CA 1
ATOM 1382 C C . GLU A 1 185 ? -14.702 8.416 -37.086 1.00 51.22 185 GLU A C 1
ATOM 1384 O O . GLU A 1 185 ? -14.397 8.167 -35.921 1.00 51.22 185 GLU A O 1
ATOM 1389 N N . GLY A 1 186 ? -15.320 7.523 -37.866 1.00 47.09 186 GLY A N 1
ATOM 1390 C CA . GLY A 1 186 ? -15.854 6.253 -37.365 1.00 47.09 186 GLY A CA 1
ATOM 1391 C C . GLY A 1 186 ? -14.834 5.396 -36.605 1.00 47.09 186 GLY A C 1
ATOM 1392 O O . GLY A 1 186 ? -13.654 5.352 -36.952 1.00 47.09 186 GLY A O 1
ATOM 1393 N N . GLY A 1 187 ? -15.307 4.701 -35.572 1.00 51.50 187 GLY A N 1
ATOM 1394 C CA . GLY A 1 187 ? -14.477 3.987 -34.603 1.00 51.50 187 GLY A CA 1
ATOM 1395 C C . GLY A 1 187 ? -14.951 4.229 -33.172 1.00 51.50 187 GLY A C 1
ATOM 1396 O O . GLY A 1 187 ? -16.131 4.485 -32.936 1.00 51.50 187 GLY A O 1
ATOM 1397 N N . TYR A 1 188 ? -14.025 4.125 -32.219 1.00 44.75 188 TYR A N 1
ATOM 1398 C CA . TYR A 1 188 ? -14.272 4.455 -30.819 1.00 44.75 188 TYR A CA 1
ATOM 1399 C C . TYR A 1 188 ? -14.103 5.967 -30.625 1.00 44.75 188 TYR A C 1
ATOM 1401 O O . TYR A 1 188 ? -13.088 6.524 -31.033 1.00 44.75 188 TYR A O 1
ATOM 1409 N N . ALA A 1 189 ? -15.062 6.638 -29.996 1.00 45.34 189 ALA A N 1
ATOM 1410 C CA . ALA A 1 189 ? -14.928 8.034 -29.591 1.00 45.34 189 ALA A CA 1
ATOM 1411 C C . ALA A 1 189 ? -15.324 8.180 -28.118 1.00 45.34 189 ALA A C 1
ATOM 1413 O O . ALA A 1 189 ? -16.356 7.665 -27.689 1.00 45.34 189 ALA A O 1
ATOM 1414 N N . LEU A 1 190 ? -14.486 8.870 -27.341 1.00 49.72 190 LEU A N 1
ATOM 1415 C CA . LEU A 1 190 ? -14.753 9.204 -25.941 1.00 49.72 190 LEU A CA 1
ATOM 1416 C C . LEU A 1 190 ? -15.450 10.561 -25.920 1.00 49.72 190 LEU A C 1
ATOM 1418 O O . LEU A 1 190 ? -14.809 11.587 -26.160 1.00 49.72 190 LEU A O 1
ATOM 1422 N N . ILE A 1 191 ? -16.761 10.565 -25.682 1.00 50.59 191 ILE A N 1
ATOM 1423 C CA . ILE A 1 191 ? -17.558 11.788 -25.748 1.00 50.59 191 ILE A CA 1
ATOM 1424 C C . ILE A 1 191 ? -18.386 11.920 -24.471 1.00 50.59 191 ILE A C 1
ATOM 1426 O O . ILE A 1 191 ? -19.406 11.269 -24.332 1.00 50.59 191 ILE A O 1
ATOM 1430 N N . TYR A 1 192 ? -17.940 12.816 -23.580 1.00 43.47 192 TYR A N 1
ATOM 1431 C CA . TYR A 1 192 ? -18.660 13.327 -22.400 1.00 43.47 192 TYR A CA 1
ATOM 1432 C C . TYR A 1 192 ? -19.049 12.278 -21.322 1.00 43.47 192 TYR A C 1
ATOM 1434 O O . TYR A 1 192 ? -19.649 11.253 -21.601 1.00 43.47 192 TYR A O 1
ATOM 1442 N N . ASN A 1 193 ? -18.719 12.535 -20.047 1.00 41.81 193 ASN A N 1
ATOM 1443 C CA . ASN A 1 193 ? -19.168 11.749 -18.875 1.00 41.81 193 ASN A CA 1
ATOM 1444 C C . ASN A 1 193 ? -19.111 10.201 -18.981 1.00 41.81 193 ASN A C 1
ATOM 1446 O O . ASN A 1 193 ? -19.958 9.517 -18.414 1.00 41.81 193 ASN A O 1
ATOM 1450 N N . ASN A 1 194 ? -18.051 9.654 -19.589 1.00 44.34 194 ASN A N 1
ATOM 1451 C CA . ASN A 1 194 ? -17.701 8.221 -19.629 1.00 44.34 194 ASN A CA 1
ATOM 1452 C C . ASN A 1 194 ? -18.399 7.341 -20.685 1.00 44.34 194 ASN A C 1
ATOM 1454 O O . ASN A 1 194 ? -18.248 6.122 -20.608 1.00 44.34 194 ASN A O 1
ATOM 1458 N N . GLU A 1 195 ? -19.096 7.886 -21.686 1.00 39.16 195 GLU A N 1
ATOM 1459 C CA . GLU A 1 195 ? -19.665 7.034 -22.742 1.00 39.16 195 GLU A CA 1
ATOM 1460 C C . GLU A 1 195 ? -18.663 6.800 -23.890 1.00 39.16 195 GLU A C 1
ATOM 1462 O O . GLU A 1 195 ? -18.135 7.735 -24.503 1.00 39.16 195 GLU A O 1
ATOM 1467 N N . ILE A 1 196 ? -18.358 5.522 -24.149 1.00 49.69 196 ILE A N 1
ATOM 1468 C CA . ILE A 1 196 ? -17.574 5.077 -25.306 1.00 49.69 196 ILE A CA 1
ATOM 1469 C C . ILE A 1 196 ? -18.566 4.810 -26.433 1.00 49.69 196 ILE A C 1
ATOM 1471 O O . ILE A 1 196 ? -19.304 3.826 -26.388 1.00 49.69 196 ILE A O 1
ATOM 1475 N N . TYR A 1 197 ? -18.573 5.665 -27.453 1.00 46.91 197 TYR A N 1
ATOM 1476 C CA . TYR A 1 197 ? -19.399 5.436 -28.634 1.00 46.91 197 TYR A CA 1
ATOM 1477 C C . TYR A 1 197 ? -18.636 4.596 -29.660 1.00 46.91 197 TYR A C 1
ATOM 1479 O O . TYR A 1 197 ? -17.476 4.886 -29.957 1.00 46.91 197 TYR A O 1
ATOM 1487 N N . HIS A 1 198 ? -19.291 3.572 -30.208 1.00 47.69 198 HIS A N 1
ATOM 1488 C CA . HIS A 1 198 ? -18.798 2.784 -31.336 1.00 47.69 198 HIS A CA 1
ATOM 1489 C C . HIS A 1 198 ? -19.770 2.939 -32.510 1.00 47.69 198 HIS A C 1
ATOM 1491 O O . HIS A 1 198 ? -20.893 2.435 -32.460 1.00 47.69 198 HIS A O 1
ATOM 1497 N N . GLY A 1 199 ? -19.346 3.622 -33.574 1.00 50.62 199 GLY A N 1
ATOM 1498 C CA . GLY A 1 199 ? -20.196 3.849 -34.743 1.00 50.62 199 GLY A CA 1
ATOM 1499 C C . GLY A 1 199 ? -19.455 4.382 -35.967 1.00 50.62 199 GLY A C 1
ATOM 1500 O O . GLY A 1 199 ? -18.261 4.679 -35.916 1.00 50.62 199 GLY A O 1
ATOM 1501 N N . SER A 1 200 ? -20.175 4.483 -37.087 1.00 57.19 200 SER A N 1
ATOM 1502 C CA . SER A 1 200 ? -19.746 5.214 -38.288 1.00 57.19 200 SER A CA 1
ATOM 1503 C C . SER A 1 200 ? -19.618 6.712 -37.994 1.00 57.19 200 SER A C 1
ATOM 1505 O O . SER A 1 200 ? -20.289 7.202 -37.095 1.00 57.19 200 SER A O 1
ATOM 1507 N N . SER A 1 201 ? -18.775 7.434 -38.739 1.00 62.97 201 SER A N 1
ATOM 1508 C CA . SER A 1 201 ? -18.521 8.873 -38.537 1.00 62.97 201 SER A CA 1
ATOM 1509 C C . SER A 1 201 ? -19.801 9.709 -38.410 1.00 62.97 201 SER A C 1
ATOM 1511 O O . SER A 1 201 ? -20.741 9.474 -39.169 1.00 62.97 201 SER A O 1
ATOM 1513 N N . GLY A 1 202 ? -19.808 10.712 -37.530 1.00 64.75 202 GLY A N 1
ATOM 1514 C CA . GLY A 1 202 ? -20.966 11.582 -37.296 1.00 64.75 202 GLY A CA 1
ATOM 1515 C C . GLY A 1 202 ? -20.651 12.794 -36.414 1.00 64.75 202 GLY A C 1
ATOM 1516 O O . GLY A 1 202 ? -19.489 13.155 -36.223 1.00 64.75 202 GLY A O 1
ATOM 1517 N N . GLU A 1 203 ? -21.692 13.419 -35.859 1.00 65.50 203 GLU A N 1
ATOM 1518 C CA . GLU A 1 203 ? -21.587 14.583 -34.970 1.00 65.50 203 GLU A CA 1
ATOM 1519 C C . GLU A 1 203 ? -22.293 14.330 -33.625 1.00 65.50 203 GLU A C 1
ATOM 1521 O O . GLU A 1 203 ? -23.395 13.778 -33.574 1.00 65.50 203 GLU A O 1
ATOM 1526 N N . PHE A 1 204 ? -21.671 14.746 -32.516 1.00 60.75 204 PHE A N 1
ATOM 1527 C CA . PHE A 1 204 ? -22.261 14.671 -31.175 1.00 60.75 204 PHE A CA 1
ATOM 1528 C C . PHE A 1 204 ? -22.491 16.061 -30.588 1.00 60.75 204 PHE A C 1
ATOM 1530 O O . PHE A 1 204 ? -21.573 16.885 -30.549 1.00 60.75 204 PHE A O 1
ATOM 1537 N N . ASN A 1 205 ? -23.701 16.311 -30.083 1.00 63.12 205 ASN A N 1
ATOM 1538 C CA . ASN A 1 205 ? -24.041 17.574 -29.445 1.00 63.12 205 ASN A CA 1
ATOM 1539 C C . ASN A 1 205 ? -23.888 17.478 -27.918 1.00 63.12 205 ASN A C 1
ATOM 1541 O O . ASN A 1 205 ? -24.737 16.924 -27.215 1.00 63.12 205 ASN A O 1
ATOM 1545 N N . CYS A 1 206 ? -22.828 18.091 -27.386 1.00 57.34 206 CYS A N 1
ATOM 1546 C CA . CYS A 1 206 ? -22.539 18.088 -25.950 1.00 57.34 206 CYS A CA 1
ATOM 1547 C C . CYS A 1 206 ? -23.554 18.873 -25.100 1.00 57.34 206 CYS A C 1
ATOM 1549 O O . CYS A 1 206 ? -23.496 18.785 -23.877 1.00 57.34 206 CYS A O 1
ATOM 1551 N N . SER A 1 207 ? -24.452 19.656 -25.711 1.00 60.47 207 SER A N 1
ATOM 1552 C CA . SER A 1 207 ? -25.510 20.375 -24.985 1.00 60.47 207 SER A CA 1
ATOM 1553 C C . SER A 1 207 ? -26.741 19.516 -24.686 1.00 60.47 207 SER A C 1
ATOM 1555 O O . SER A 1 207 ? -27.435 19.779 -23.707 1.00 60.47 207 SER A O 1
ATOM 1557 N N . THR A 1 208 ? -27.003 18.487 -25.496 1.00 60.47 208 THR A N 1
ATOM 1558 C CA . THR A 1 208 ? -28.189 17.623 -25.366 1.00 60.47 208 THR A CA 1
ATOM 1559 C C . THR A 1 208 ? -27.856 16.188 -24.973 1.00 60.47 208 THR A C 1
ATOM 1561 O O . THR A 1 208 ? -28.762 15.449 -24.602 1.00 60.47 208 THR A O 1
ATOM 1564 N N . GLY A 1 209 ? -26.582 15.783 -25.039 1.00 57.91 209 GLY A N 1
ATOM 1565 C CA . GLY A 1 209 ? -26.165 14.409 -24.747 1.00 57.91 209 GLY A CA 1
ATOM 1566 C C . GLY A 1 209 ? -26.663 13.394 -25.779 1.00 57.91 209 GLY A C 1
ATOM 1567 O O . GLY A 1 209 ? -26.810 12.221 -25.460 1.00 57.91 209 GLY A O 1
ATOM 1568 N N . SER A 1 210 ? -26.962 13.841 -27.000 1.00 55.78 210 SER A N 1
ATOM 1569 C CA . SER A 1 210 ? -27.487 13.000 -28.075 1.00 55.78 210 SER A CA 1
ATOM 1570 C C . SER A 1 210 ? -26.641 13.131 -29.340 1.00 55.78 210 SER A C 1
ATOM 1572 O O . SER A 1 210 ? -26.125 14.210 -29.659 1.00 55.78 210 SER A O 1
ATOM 1574 N N . SER A 1 211 ? -26.502 12.029 -30.079 1.00 57.84 211 SER A N 1
ATOM 1575 C CA . SER A 1 211 ? -25.964 12.050 -31.438 1.00 57.84 211 SER A CA 1
ATOM 1576 C C . SER A 1 211 ? -27.031 12.561 -32.409 1.00 57.84 211 SER A C 1
ATOM 1578 O O . SER A 1 211 ? -28.195 12.153 -32.353 1.00 57.84 211 SER A O 1
ATOM 1580 N N . GLY A 1 212 ? -26.640 13.497 -33.276 1.00 55.50 212 GLY A N 1
ATOM 1581 C CA . GLY A 1 212 ? -27.422 13.824 -34.467 1.00 55.50 212 GLY A CA 1
ATOM 1582 C C . GLY A 1 212 ? -27.274 12.685 -35.474 1.00 55.50 212 GLY A C 1
ATOM 1583 O O . GLY A 1 212 ? -26.178 12.145 -35.611 1.00 55.50 212 GLY A O 1
ATOM 1584 N N . THR A 1 213 ? -28.380 12.292 -36.104 1.00 45.06 213 THR A N 1
ATOM 1585 C CA . THR A 1 213 ? -28.458 11.215 -37.111 1.00 45.06 213 THR A CA 1
ATOM 1586 C C . THR A 1 213 ? -27.530 11.427 -38.293 1.00 45.06 213 THR A C 1
ATOM 1588 O O . THR A 1 213 ? -27.528 12.572 -38.801 1.00 45.06 213 THR A O 1
#

Radius of gyration: 21.89 Å; chains: 1; bounding box: 51×37×59 Å

Sequence (213 aa):
MALPIPAFYTTTGAILTEKVFGSVQAGEYKPAGSSGYEFRLYNAIGSTESNTMTSVKVSIRDDDGGTDEVWVEQHWIQIKSSSGSTGSGIIDDAQTVFTPVGKNKELSVGDIPSGEYRTLFARCAPPTDAEEDSTIEFQLRVTCQQPGTPICNWITGLRGSGVVASTSHPFRMSTGTTGGIIPYEGGYALIYNNEIYHGSSGEFNCSTGSSGT

Foldseek 3Di:
DAWWDKFKAAPVGHTDFKDWQFFDAAQAKPPHDDQAGKIKIAGAAPDQPYAKFAFKWKAKAAPVRHQPPPCQVVQQKWKWWADKPPPPPFDTPGDPDTHRHHDVRIDTDGIHHHNIIIMMGMMGGHHNPDPDRGTGMITMDMDTDTVLDPPPPDDPDDPDDDWRPDDPDIQDDDPDDQFDKDWDAAAWHQDPDGDTDHGHTAIDGNNPRDTDD

Organism: NCBI:txid412755

pLDDT: mean 73.01, std 20.06, range [30.11, 95.38]